Protein AF-A0A1D6IXJ4-F1 (afdb_monomer_lite)

Radius of gyration: 21.97 Å; chains: 1; bounding box: 50×62×59 Å

Foldseek 3Di:
DDDDDDDDDDDDPVVVVVVVVCLCVWDLLDWDWDADPVVQEIEIAHSPLVVLVVPQDPVDPVSVVVNVVVCVVSCVVVVCVVVPDDDPGHYHYHDPQQQQLPPDDLLQADPCSVQSHRDDPCSVVSSVVQVVVCVVPVDRQQPPDPPLVSNVSVCVVPPDDDVVRLVRGPRSVVAADPVRDGPPPDDDPPPPPPPPPDD

Structure (mmCIF, N/CA/C/O backbone):
data_AF-A0A1D6IXJ4-F1
#
_entry.id   AF-A0A1D6IXJ4-F1
#
loop_
_atom_site.group_PDB
_atom_site.id
_atom_site.type_symbol
_atom_site.label_atom_id
_atom_site.label_alt_id
_atom_site.label_comp_id
_atom_site.label_asym_id
_atom_site.label_entity_id
_atom_site.label_seq_id
_atom_site.pdbx_PDB_ins_code
_atom_site.Cartn_x
_atom_site.Cartn_y
_atom_site.Cartn_z
_atom_site.occupancy
_atom_site.B_iso_or_equiv
_atom_site.auth_seq_id
_atom_site.auth_comp_id
_atom_site.auth_asym_id
_atom_site.auth_atom_id
_atom_site.pdbx_PDB_model_num
ATOM 1 N N . MET A 1 1 ? 8.351 46.038 -27.668 1.00 32.16 1 MET A N 1
ATOM 2 C CA . MET A 1 1 ? 8.812 45.850 -26.279 1.00 32.16 1 MET A CA 1
ATOM 3 C C . MET A 1 1 ? 7.718 45.061 -25.585 1.00 32.16 1 MET A C 1
ATOM 5 O O . MET A 1 1 ? 6.641 45.609 -25.414 1.00 32.16 1 MET A O 1
ATOM 9 N N . LYS A 1 2 ? 7.917 43.754 -25.374 1.00 33.94 2 LYS A N 1
ATOM 10 C CA . LYS A 1 2 ? 7.000 42.906 -24.601 1.00 33.94 2 LYS A CA 1
ATOM 11 C C . LYS A 1 2 ? 7.672 42.645 -23.260 1.00 33.94 2 LYS A C 1
ATOM 13 O O . LYS A 1 2 ? 8.841 42.266 -23.238 1.00 33.94 2 LYS A O 1
ATOM 18 N N . GLU A 1 3 ? 6.945 42.977 -22.206 1.00 29.64 3 GLU A N 1
ATOM 19 C CA . GLU A 1 3 ? 7.349 42.870 -20.812 1.00 29.64 3 GLU A CA 1
ATOM 20 C C . GLU A 1 3 ? 7.518 41.406 -20.401 1.00 29.64 3 GLU A C 1
ATOM 22 O O . GLU A 1 3 ? 6.872 40.500 -20.923 1.00 29.64 3 GLU A O 1
ATOM 27 N N . THR A 1 4 ? 8.469 41.209 -19.499 1.00 37.53 4 THR A N 1
ATOM 28 C CA . THR A 1 4 ? 8.909 39.954 -18.902 1.00 37.53 4 THR A CA 1
ATOM 29 C C . THR A 1 4 ? 7.873 39.450 -17.898 1.00 37.53 4 THR A C 1
ATOM 31 O O . THR A 1 4 ? 7.698 40.079 -16.853 1.00 37.53 4 THR A O 1
ATOM 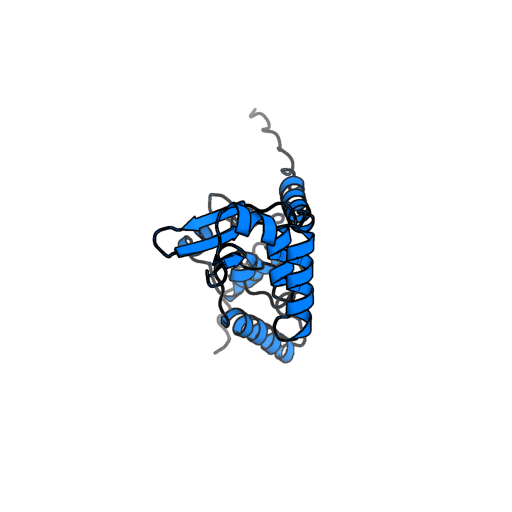34 N N . GLU A 1 5 ? 7.217 38.323 -18.177 1.00 33.06 5 GLU A N 1
ATOM 35 C CA . GLU A 1 5 ? 6.421 37.613 -17.171 1.00 33.06 5 GLU A CA 1
ATOM 36 C C . GLU A 1 5 ? 7.336 36.768 -16.283 1.00 33.06 5 GLU A C 1
ATOM 38 O O . GLU A 1 5 ? 8.223 36.048 -16.746 1.00 33.06 5 GLU A O 1
ATOM 43 N N . GLY A 1 6 ? 7.167 36.986 -14.981 1.00 28.44 6 GLY A N 1
ATOM 44 C CA . GLY A 1 6 ? 8.022 36.497 -13.917 1.00 28.44 6 GLY A CA 1
ATOM 45 C C . GLY A 1 6 ? 7.923 34.993 -13.717 1.00 28.44 6 GLY A C 1
ATOM 46 O O . GLY A 1 6 ? 6.846 34.411 -13.666 1.00 28.44 6 GLY A O 1
ATOM 47 N N . TRP A 1 7 ? 9.090 34.395 -13.527 1.00 27.67 7 TRP A N 1
ATOM 48 C CA . TRP A 1 7 ? 9.279 33.053 -13.005 1.00 27.67 7 TRP A CA 1
ATOM 49 C C . TRP A 1 7 ? 8.713 32.974 -11.576 1.00 27.67 7 TRP A C 1
ATOM 51 O O . TRP A 1 7 ? 9.317 33.496 -10.636 1.00 27.67 7 TRP A O 1
ATOM 61 N N . SER A 1 8 ? 7.563 32.326 -11.385 1.00 34.53 8 SER A N 1
ATOM 62 C CA . SER A 1 8 ? 7.113 31.866 -10.066 1.00 34.53 8 SER A CA 1
ATOM 63 C C . SER A 1 8 ? 7.912 30.614 -9.698 1.00 34.53 8 SER A C 1
ATOM 65 O O . SER A 1 8 ? 7.846 29.607 -10.396 1.00 34.53 8 SER A O 1
ATOM 67 N N . GLY A 1 9 ? 8.761 30.728 -8.670 1.00 38.53 9 GLY A N 1
ATOM 68 C CA . GLY A 1 9 ? 9.650 29.660 -8.196 1.00 38.53 9 GLY A CA 1
ATOM 69 C C . GLY A 1 9 ? 8.915 28.389 -7.737 1.00 38.53 9 GLY A C 1
ATOM 70 O O . GLY A 1 9 ? 7.688 28.389 -7.663 1.00 38.53 9 GLY A O 1
ATOM 71 N N . PRO A 1 10 ? 9.658 27.312 -7.418 1.00 40.88 10 PRO A N 1
ATOM 72 C CA . PRO A 1 10 ? 9.098 25.979 -7.215 1.00 40.88 10 PRO A CA 1
ATOM 73 C C . PRO A 1 10 ? 8.102 25.979 -6.053 1.00 40.88 10 PRO A C 1
ATOM 75 O O . PRO A 1 10 ? 8.423 26.407 -4.937 1.00 40.88 10 PRO A O 1
ATOM 78 N N . GLU A 1 11 ? 6.883 25.514 -6.323 1.00 50.81 11 GLU A N 1
ATOM 79 C CA . GLU A 1 11 ? 5.848 25.364 -5.309 1.00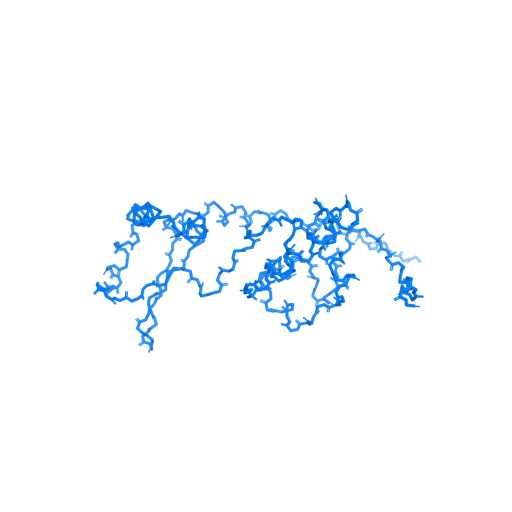 50.81 11 GLU A CA 1
ATOM 80 C C . GLU A 1 11 ? 6.323 24.415 -4.202 1.00 50.81 11 GLU A C 1
ATOM 82 O O . GLU A 1 11 ? 6.936 23.369 -4.417 1.00 50.81 11 GLU A O 1
ATOM 87 N N . ASN A 1 12 ? 6.102 24.838 -2.963 1.00 44.34 12 ASN A N 1
ATOM 88 C CA . ASN A 1 12 ? 6.706 24.248 -1.782 1.00 44.34 12 ASN A CA 1
ATOM 89 C C . ASN A 1 12 ? 6.059 22.886 -1.438 1.00 44.34 12 ASN A C 1
ATOM 91 O O . ASN A 1 12 ? 5.033 22.810 -0.759 1.00 44.34 12 ASN A O 1
ATOM 95 N N . LEU A 1 13 ? 6.698 21.788 -1.856 1.00 50.53 13 LEU A N 1
ATOM 96 C CA . LEU A 1 13 ? 6.279 20.400 -1.590 1.00 50.53 13 LEU A CA 1
ATOM 97 C C . LEU A 1 13 ? 6.429 19.952 -0.119 1.00 50.53 13 LEU A C 1
ATOM 99 O O . LEU A 1 13 ? 6.142 18.793 0.205 1.00 50.53 13 LEU A O 1
ATOM 103 N N . ASN A 1 14 ? 6.835 20.834 0.811 1.00 53.25 14 ASN A N 1
ATOM 104 C CA . ASN A 1 14 ? 6.940 20.446 2.221 1.00 53.25 14 ASN A CA 1
ATOM 105 C C . ASN A 1 14 ? 5.592 19.985 2.771 1.00 53.25 14 ASN A C 1
ATOM 107 O O . ASN A 1 14 ? 5.580 19.067 3.585 1.00 53.25 14 ASN A O 1
ATOM 111 N N . HIS A 1 15 ? 4.472 20.553 2.320 1.00 49.22 15 HIS A N 1
ATOM 112 C CA . HIS A 1 15 ? 3.160 20.242 2.888 1.00 49.22 15 HIS A CA 1
ATOM 113 C C . HIS A 1 15 ? 2.769 18.757 2.730 1.00 49.22 15 HIS A C 1
ATOM 115 O O . HIS A 1 15 ? 2.231 18.177 3.671 1.00 49.22 15 HIS A O 1
ATOM 121 N N . VAL A 1 16 ? 3.116 18.113 1.604 1.00 45.91 16 VAL A N 1
ATOM 122 C CA . VAL A 1 16 ? 2.862 16.677 1.365 1.00 45.91 16 VAL A CA 1
ATOM 123 C C . VAL A 1 16 ? 3.756 15.818 2.253 1.00 45.91 16 VAL A C 1
ATOM 125 O O . VAL A 1 16 ? 3.299 14.865 2.884 1.00 45.91 16 VAL A O 1
ATOM 128 N N . SER A 1 17 ? 5.039 16.178 2.354 1.00 40.06 17 SER A N 1
ATOM 129 C CA . SER A 1 17 ? 5.976 15.477 3.236 1.00 40.06 17 SER A CA 1
ATOM 130 C C . SER A 1 17 ? 5.578 15.612 4.711 1.00 40.06 17 SER A C 1
ATOM 132 O O . SER A 1 17 ? 5.741 14.670 5.487 1.00 40.06 17 SER A O 1
ATOM 134 N N . GLU A 1 18 ? 5.008 16.756 5.094 1.00 47.59 18 GLU A N 1
ATOM 135 C CA . GLU A 1 18 ? 4.476 17.004 6.428 1.00 47.59 18 GLU A CA 1
ATOM 136 C C . GLU A 1 18 ? 3.172 16.236 6.661 1.00 47.59 18 GLU A C 1
ATOM 138 O O . GLU A 1 18 ? 3.011 15.681 7.743 1.00 47.59 18 GLU A O 1
ATOM 143 N N . ALA A 1 19 ? 2.299 16.095 5.659 1.00 51.94 19 ALA A N 1
ATOM 144 C CA . ALA A 1 19 ? 1.107 15.248 5.744 1.00 51.94 19 ALA A CA 1
ATOM 145 C C . ALA A 1 19 ? 1.475 13.769 5.961 1.00 51.94 19 ALA A C 1
ATOM 147 O O . ALA A 1 19 ? 0.985 13.154 6.904 1.00 51.94 19 ALA A O 1
ATOM 148 N N . ILE A 1 20 ? 2.438 13.234 5.201 1.00 49.91 20 ILE A N 1
ATOM 149 C CA . ILE A 1 20 ? 2.929 11.851 5.358 1.00 49.91 20 ILE A CA 1
ATOM 150 C C . ILE A 1 20 ? 3.621 11.658 6.719 1.00 49.91 20 ILE A C 1
ATOM 152 O O . ILE A 1 20 ? 3.446 10.640 7.393 1.00 49.91 20 ILE A O 1
ATOM 156 N N . LYS A 1 21 ? 4.421 12.635 7.171 1.00 54.00 21 LYS A N 1
ATOM 157 C CA . LYS A 1 21 ? 5.036 12.593 8.512 1.00 54.00 21 LYS A CA 1
ATOM 158 C C . LYS A 1 21 ? 4.001 12.702 9.628 1.00 54.00 21 LYS A C 1
ATOM 160 O O . LYS A 1 21 ? 4.240 12.139 10.697 1.00 54.00 21 LYS A O 1
ATOM 165 N N . LYS A 1 22 ? 2.921 13.458 9.417 1.00 57.59 22 LYS A N 1
ATOM 166 C CA . LYS A 1 22 ? 1.810 13.620 10.358 1.00 57.59 22 LYS A CA 1
ATOM 167 C C . LYS A 1 22 ? 1.019 12.324 10.461 1.00 57.59 22 LYS A C 1
ATOM 169 O O . LYS A 1 22 ? 0.753 11.889 11.571 1.00 57.59 22 LYS A O 1
ATOM 174 N N . GLU A 1 23 ? 0.755 11.668 9.339 1.00 53.44 23 GLU A N 1
ATOM 175 C CA . GLU A 1 23 ? 0.082 10.371 9.281 1.00 53.44 23 GLU A CA 1
ATOM 176 C C . GLU A 1 23 ? 0.899 9.271 9.980 1.00 53.44 23 GLU A C 1
ATOM 178 O O . GLU A 1 23 ? 0.383 8.562 10.839 1.00 53.44 23 GLU A O 1
ATOM 183 N N . ARG A 1 24 ? 2.221 9.217 9.748 1.00 52.50 24 ARG A N 1
ATOM 184 C CA . ARG A 1 24 ? 3.138 8.284 10.443 1.00 52.50 24 ARG A CA 1
ATOM 185 C C . ARG A 1 24 ? 3.310 8.557 11.940 1.00 52.50 24 ARG A C 1
ATOM 187 O O . ARG A 1 24 ? 3.744 7.672 12.672 1.00 52.50 24 ARG A O 1
ATOM 194 N N . ARG A 1 25 ? 3.047 9.787 12.388 1.00 62.47 25 ARG A N 1
ATOM 195 C CA . ARG A 1 25 ? 3.089 10.195 13.804 1.00 62.47 25 ARG A CA 1
ATOM 196 C C . ARG A 1 25 ? 1.697 10.325 14.414 1.00 62.47 25 ARG A C 1
ATOM 198 O O . ARG A 1 25 ? 1.589 10.817 15.537 1.00 62.47 25 ARG A O 1
ATOM 205 N N . ALA A 1 26 ? 0.658 9.902 13.695 1.00 67.75 26 ALA A N 1
ATOM 206 C CA . ALA A 1 26 ? -0.698 9.975 14.190 1.00 67.75 26 ALA A CA 1
ATOM 207 C C . ALA A 1 26 ? -0.803 9.134 15.471 1.00 67.75 26 ALA A C 1
ATOM 209 O O . ALA A 1 26 ? -0.368 7.975 15.495 1.00 67.75 26 ALA A O 1
ATOM 210 N N . PRO A 1 27 ? -1.326 9.708 16.562 1.00 77.31 27 PRO A N 1
ATOM 211 C CA . PRO A 1 27 ? -1.461 8.983 17.807 1.00 77.31 27 PRO A CA 1
ATOM 212 C C . PRO A 1 27 ? -2.479 7.857 17.631 1.00 77.31 27 PRO A C 1
ATOM 214 O O . PRO A 1 27 ? -3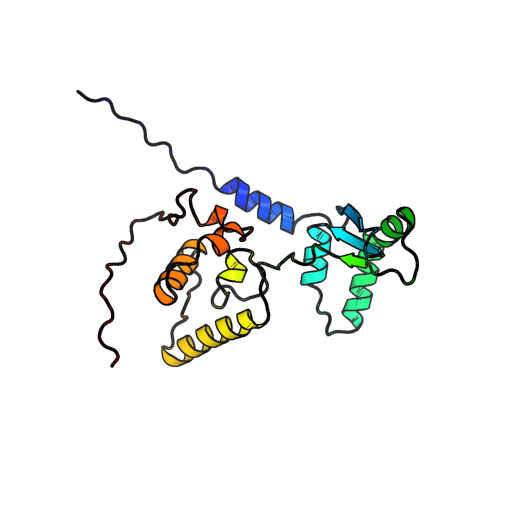.535 8.020 17.030 1.00 77.31 27 PRO A O 1
ATOM 217 N N . MET A 1 28 ? -2.193 6.705 18.228 1.00 75.81 28 MET A N 1
ATOM 218 C CA . MET A 1 28 ? -3.058 5.523 18.139 1.00 75.81 28 MET A CA 1
ATOM 219 C C . MET A 1 28 ? -4.415 5.700 18.858 1.00 75.81 28 MET A C 1
ATOM 221 O O . MET A 1 28 ? -5.304 4.866 18.723 1.00 75.81 28 MET A O 1
ATOM 225 N N . ASN A 1 29 ? -4.583 6.807 19.589 1.00 80.19 29 ASN A N 1
ATOM 226 C CA . ASN A 1 29 ? -5.812 7.187 20.288 1.00 80.19 29 ASN A CA 1
ATOM 227 C C . ASN A 1 29 ? -6.734 8.090 19.448 1.00 80.19 29 ASN A C 1
ATOM 229 O O . ASN A 1 29 ? -7.819 8.431 19.911 1.00 80.19 29 ASN A O 1
ATOM 233 N N . GLU A 1 30 ? -6.306 8.512 18.257 1.00 83.56 30 GLU A N 1
ATOM 234 C CA . GLU A 1 30 ? -7.104 9.322 17.335 1.00 83.56 30 GLU A CA 1
ATOM 235 C C . GLU A 1 30 ? -7.733 8.399 16.286 1.00 83.56 30 GLU A C 1
ATOM 237 O O . GLU A 1 30 ? -7.081 7.963 15.335 1.00 83.56 30 GLU A O 1
ATOM 242 N N . PHE A 1 31 ? -8.992 8.031 16.527 1.00 85.00 31 PHE A N 1
ATOM 243 C CA . PHE A 1 31 ? -9.772 7.153 15.662 1.00 85.00 31 PHE A CA 1
ATOM 244 C C . PHE A 1 31 ? -11.266 7.488 15.743 1.00 85.00 31 PHE A C 1
ATOM 246 O O . PHE A 1 31 ? -11.754 7.997 16.755 1.00 85.00 31 PHE A O 1
ATOM 253 N N . GLU A 1 32 ? -11.996 7.145 14.688 1.00 84.69 32 GLU A N 1
ATOM 254 C CA . GLU A 1 32 ? -13.442 7.305 14.563 1.00 84.69 32 GLU A CA 1
ATOM 255 C C . GLU A 1 32 ? -14.102 5.942 14.357 1.00 84.69 32 GLU A C 1
ATOM 257 O O . GLU A 1 32 ? -13.558 5.072 13.675 1.00 84.69 32 GLU A O 1
ATOM 262 N N . VAL A 1 33 ? -15.270 5.740 14.969 1.00 86.81 33 VAL A N 1
ATOM 263 C CA . VAL A 1 33 ? -16.030 4.488 14.880 1.00 86.81 33 VAL A CA 1
ATOM 264 C C . VAL A 1 33 ? -17.293 4.737 14.067 1.00 86.81 33 VAL A C 1
ATOM 266 O O . VAL A 1 33 ? -18.113 5.583 14.413 1.00 86.81 33 VAL A O 1
ATOM 269 N N . PHE A 1 34 ? -17.463 3.963 13.005 1.00 85.19 34 PHE A N 1
ATOM 270 C CA . PHE A 1 34 ? -18.622 3.972 12.129 1.00 85.19 34 PHE A CA 1
ATOM 271 C C . PHE A 1 34 ? -19.415 2.683 12.309 1.00 85.19 34 PHE A C 1
ATOM 273 O O . PHE A 1 34 ? -18.847 1.602 12.467 1.00 85.19 34 PHE A O 1
ATOM 280 N N . HIS A 1 35 ? -20.738 2.793 12.249 1.00 86.50 35 HIS A N 1
ATOM 281 C CA . HIS A 1 35 ? -21.635 1.648 12.313 1.00 86.50 35 HIS A CA 1
ATOM 282 C C . HIS A 1 35 ? -22.522 1.607 11.077 1.00 86.50 35 HIS A C 1
ATOM 284 O O . HIS A 1 35 ? -23.377 2.478 10.886 1.00 86.50 35 HIS A O 1
ATOM 290 N N . ASP A 1 36 ? -22.344 0.573 10.262 1.00 82.38 36 ASP A N 1
ATOM 291 C CA . ASP A 1 36 ? -23.232 0.303 9.144 1.00 82.38 36 ASP A CA 1
ATOM 292 C C . ASP A 1 36 ? -24.381 -0.607 9.600 1.00 82.38 36 ASP A C 1
ATOM 294 O O . ASP A 1 36 ? -24.239 -1.824 9.755 1.00 82.38 36 ASP A O 1
ATOM 298 N N . LYS A 1 37 ? -25.555 0.005 9.787 1.00 77.25 37 LYS A N 1
ATOM 299 C CA . LYS A 1 37 ? -26.789 -0.685 10.191 1.00 77.25 37 LYS A CA 1
ATOM 300 C C . LYS A 1 37 ? -27.300 -1.670 9.134 1.00 77.25 37 LYS A C 1
ATOM 302 O O . LYS A 1 37 ? -28.098 -2.537 9.479 1.00 77.25 37 LYS A O 1
ATOM 307 N N . GLY A 1 38 ? -26.888 -1.533 7.871 1.00 76.25 38 GLY A N 1
ATOM 308 C CA . GLY A 1 38 ? -27.297 -2.430 6.790 1.00 76.25 38 GLY A CA 1
ATOM 309 C C . GLY A 1 38 ? -26.590 -3.784 6.847 1.00 76.25 38 GLY A C 1
ATOM 310 O O . GLY A 1 38 ? -27.210 -4.813 6.590 1.00 76.25 38 GLY A O 1
ATOM 311 N N . THR A 1 39 ? -25.308 -3.790 7.220 1.00 74.69 39 THR A N 1
ATOM 312 C CA . THR A 1 39 ? -24.468 -5.001 7.268 1.00 74.69 39 THR A CA 1
ATOM 313 C C . THR A 1 39 ? -24.162 -5.491 8.687 1.00 74.69 39 THR A C 1
ATOM 315 O O . THR A 1 39 ? -23.579 -6.566 8.837 1.00 74.69 39 THR A O 1
ATOM 318 N N . ASN A 1 40 ? -24.579 -4.742 9.717 1.00 79.12 40 ASN A N 1
ATOM 319 C CA . ASN A 1 40 ? -24.262 -4.977 11.133 1.00 79.12 40 ASN A CA 1
ATOM 320 C C . ASN A 1 40 ? -22.746 -5.085 11.374 1.00 79.12 40 ASN A C 1
ATOM 322 O O . ASN A 1 40 ? -22.265 -5.965 12.092 1.00 79.12 40 ASN A O 1
ATOM 326 N N . ARG A 1 41 ? -21.984 -4.214 10.704 1.00 82.25 41 ARG A N 1
ATOM 327 C CA . ARG A 1 41 ? -20.526 -4.146 10.804 1.00 82.25 41 ARG A CA 1
ATOM 328 C C . ARG A 1 41 ? -20.107 -2.822 11.411 1.00 82.25 41 ARG A C 1
ATOM 330 O O . ARG A 1 41 ? -20.674 -1.769 11.112 1.00 82.25 41 ARG A O 1
ATOM 337 N N . TRP A 1 42 ? -19.080 -2.904 12.238 1.00 83.62 42 TRP A N 1
ATOM 338 C CA . TRP A 1 42 ? -18.445 -1.753 12.854 1.00 83.62 42 TRP A CA 1
ATOM 339 C C . TRP A 1 42 ? -17.111 -1.514 12.171 1.00 83.62 42 TRP A C 1
ATOM 341 O O . TRP A 1 42 ? -16.334 -2.451 12.012 1.00 83.62 42 TRP A O 1
ATOM 351 N N . THR A 1 43 ? -16.834 -0.278 11.787 1.00 83.12 43 THR A N 1
ATOM 352 C CA . THR A 1 43 ? -15.580 0.099 11.137 1.00 83.12 43 THR A CA 1
ATOM 353 C C . THR A 1 43 ? -14.883 1.135 11.994 1.00 83.12 43 THR A C 1
ATOM 355 O O . THR A 1 43 ? -15.501 2.119 12.385 1.00 83.12 43 THR A O 1
ATOM 358 N N . VAL A 1 44 ? -13.603 0.937 12.292 1.00 84.94 44 VAL A N 1
ATOM 359 C CA . VAL A 1 44 ? -12.804 1.905 13.046 1.00 84.94 44 VAL A CA 1
ATOM 360 C C . VAL A 1 44 ? -11.709 2.462 12.165 1.00 84.94 44 VAL A C 1
ATOM 362 O O . VAL A 1 44 ? -10.832 1.718 11.741 1.00 84.94 44 VAL A O 1
ATOM 365 N N . VAL A 1 45 ? -11.737 3.763 11.908 1.00 81.62 45 VAL A N 1
ATOM 366 C CA . VAL A 1 45 ? -10.789 4.438 11.019 1.00 81.62 45 VAL A CA 1
ATOM 367 C C . VAL A 1 45 ? -9.864 5.317 11.849 1.00 81.62 45 VAL A C 1
ATOM 369 O O . VAL A 1 45 ? -10.316 6.106 12.671 1.00 81.62 45 VAL A O 1
ATOM 372 N N . GLY A 1 46 ? -8.556 5.178 11.647 1.00 80.38 46 GLY A N 1
ATOM 373 C CA . GLY A 1 46 ? -7.557 6.029 12.285 1.00 80.38 46 GLY A CA 1
ATOM 374 C C . GLY A 1 46 ? -6.161 5.703 11.771 1.00 80.38 46 GLY A C 1
ATOM 375 O O . GLY A 1 46 ? -5.761 4.540 11.759 1.00 80.38 46 GLY A O 1
ATOM 376 N N . ALA A 1 47 ? -5.407 6.722 11.360 1.00 73.50 47 ALA A N 1
ATOM 377 C CA . ALA A 1 47 ? -4.098 6.535 10.731 1.00 73.50 47 ALA A CA 1
ATOM 378 C C . ALA A 1 47 ? -3.110 5.774 11.635 1.00 73.50 47 ALA A C 1
ATOM 380 O O . ALA A 1 47 ? -2.450 4.832 11.192 1.00 73.50 47 ALA A O 1
ATOM 381 N N . GLY A 1 48 ? -3.054 6.119 12.928 1.00 76.12 48 GLY A N 1
ATOM 382 C CA . GLY A 1 48 ? -2.136 5.485 13.879 1.00 76.12 48 GLY A CA 1
ATOM 383 C C . GLY A 1 48 ? -2.457 4.009 14.127 1.00 76.12 48 GLY A C 1
ATOM 384 O O . GLY A 1 48 ? -1.572 3.154 14.077 1.00 76.12 48 GLY A O 1
ATOM 385 N N . ILE A 1 49 ? -3.735 3.691 14.350 1.00 80.19 49 ILE A N 1
ATOM 386 C CA . ILE A 1 49 ? -4.170 2.314 14.609 1.00 80.19 49 ILE A CA 1
ATOM 387 C C . ILE A 1 49 ? -4.060 1.433 13.365 1.00 80.19 49 ILE A C 1
ATOM 389 O O . ILE A 1 49 ? -3.679 0.269 13.451 1.00 80.19 49 ILE A O 1
ATOM 393 N N . GLN A 1 50 ? -4.312 2.006 12.195 1.00 77.62 50 GLN A N 1
ATOM 394 C CA . GLN A 1 50 ? -4.184 1.334 10.915 1.00 77.62 50 GLN A CA 1
ATOM 395 C C . GLN A 1 50 ? -2.736 0.990 10.579 1.00 77.62 50 GLN A C 1
ATOM 397 O O . GLN A 1 50 ? -2.449 -0.152 10.221 1.00 77.62 50 GLN A O 1
ATOM 402 N N . CYS A 1 51 ? -1.812 1.933 10.779 1.00 73.75 51 CYS A N 1
ATOM 403 C CA . CYS A 1 51 ? -0.381 1.656 10.666 1.00 73.75 51 CYS A CA 1
ATOM 404 C C . CYS A 1 51 ? 0.025 0.510 11.602 1.00 73.75 51 CYS A C 1
ATOM 406 O O . CYS A 1 51 ? 0.780 -0.380 11.216 1.00 73.75 51 CYS A O 1
ATOM 408 N N . PHE A 1 52 ? -0.509 0.490 12.825 1.00 79.06 52 PHE A N 1
ATOM 409 C CA . PHE A 1 52 ? -0.214 -0.562 13.790 1.00 79.06 52 PHE A CA 1
ATOM 410 C C . PHE A 1 52 ? -0.749 -1.940 13.361 1.00 79.06 52 PHE A C 1
ATOM 412 O O . PHE A 1 52 ? -0.012 -2.924 13.451 1.00 79.06 52 PHE A O 1
ATOM 419 N N . VAL A 1 53 ? -1.974 -2.025 12.823 1.00 79.56 53 VAL A N 1
ATOM 420 C CA . VAL A 1 53 ? -2.512 -3.258 12.209 1.00 79.56 53 VAL A CA 1
ATOM 421 C C . VAL A 1 53 ? -1.597 -3.742 11.082 1.00 79.56 53 VAL A C 1
ATOM 423 O O . VAL A 1 53 ? -1.255 -4.922 11.034 1.00 79.56 53 VAL A O 1
ATOM 426 N N . GLN A 1 54 ? -1.177 -2.839 10.195 1.00 71.12 54 GLN A N 1
ATOM 427 C CA . GLN A 1 54 ? -0.339 -3.164 9.036 1.00 71.12 54 GLN A CA 1
ATOM 428 C C . GLN A 1 54 ? 1.064 -3.641 9.435 1.00 71.12 54 GLN A C 1
ATOM 430 O O . GLN A 1 54 ? 1.611 -4.552 8.819 1.00 71.12 54 GLN A O 1
ATOM 435 N N . MET A 1 55 ? 1.647 -3.059 10.484 1.00 72.12 55 MET A N 1
ATOM 436 C CA . MET A 1 55 ? 2.964 -3.451 10.998 1.00 72.12 55 MET A CA 1
ATOM 437 C C . MET A 1 55 ? 2.919 -4.702 11.889 1.00 72.12 55 MET A C 1
ATOM 439 O O . MET A 1 55 ? 3.965 -5.201 12.312 1.00 72.12 55 MET A O 1
ATOM 443 N N . THR A 1 56 ? 1.727 -5.219 12.193 1.00 79.31 56 THR A N 1
ATOM 444 C CA . THR A 1 56 ? 1.563 -6.409 13.025 1.00 79.31 56 THR A CA 1
ATOM 445 C C . THR A 1 56 ? 1.748 -7.667 12.183 1.00 79.31 56 THR A C 1
ATOM 447 O O . THR A 1 56 ? 1.020 -7.923 11.229 1.00 79.31 56 THR A O 1
ATOM 450 N N . ASN A 1 57 ? 2.710 -8.510 12.562 1.00 76.44 57 ASN A N 1
ATOM 451 C CA . ASN A 1 57 ? 2.869 -9.823 11.945 1.00 76.44 57 ASN A CA 1
ATOM 452 C C . ASN A 1 57 ? 1.816 -10.805 12.488 1.00 76.44 57 ASN A C 1
ATOM 454 O O . ASN A 1 57 ? 2.005 -11.401 13.552 1.00 76.44 57 ASN A O 1
ATOM 458 N N . TRP A 1 58 ? 0.734 -10.995 11.734 1.00 78.31 58 TRP A N 1
ATOM 459 C CA . TRP A 1 58 ? -0.412 -11.836 12.102 1.00 78.31 58 TRP A CA 1
ATOM 460 C C . TRP A 1 58 ? -0.140 -13.343 12.111 1.00 78.31 58 TRP A C 1
ATOM 462 O O . TRP A 1 58 ? -0.892 -14.089 12.733 1.00 78.31 58 TRP A O 1
ATOM 472 N N . GLN A 1 59 ? 0.938 -13.806 11.473 1.00 72.81 59 GLN A N 1
ATOM 473 C CA . GLN A 1 59 ? 1.306 -15.228 11.485 1.00 72.81 59 GLN A CA 1
ATOM 474 C C . GLN A 1 59 ? 1.880 -15.672 12.837 1.00 72.81 59 GLN A C 1
ATOM 476 O O . GLN A 1 59 ? 1.993 -16.866 13.109 1.00 72.81 59 GLN A O 1
ATOM 481 N N . TYR A 1 60 ? 2.247 -14.717 13.693 1.00 78.12 60 TYR A N 1
ATOM 482 C CA . TYR A 1 60 ? 2.841 -14.989 14.990 1.00 78.12 60 TYR A CA 1
ATOM 483 C C . TYR A 1 60 ? 1.799 -14.823 16.101 1.00 78.12 60 TYR A C 1
ATOM 485 O O . TYR A 1 60 ? 1.286 -13.731 16.336 1.00 78.12 60 TYR A O 1
ATOM 493 N N . SER A 1 61 ? 1.486 -15.905 16.816 1.00 75.50 61 SER A N 1
ATOM 494 C CA . SER A 1 61 ? 0.371 -15.950 17.777 1.00 75.50 61 SER A CA 1
ATOM 495 C C . SER A 1 61 ? 0.477 -14.933 18.919 1.00 75.50 61 SER A C 1
ATOM 497 O O . SER A 1 61 ? -0.542 -14.448 19.409 1.00 75.50 61 SER A O 1
ATOM 499 N N . ASP A 1 62 ? 1.690 -14.572 19.351 1.00 83.12 62 ASP A N 1
ATOM 500 C CA . ASP A 1 62 ? 1.857 -13.547 20.390 1.00 83.12 62 ASP A CA 1
ATOM 501 C C . ASP A 1 62 ? 1.592 -12.131 19.869 1.00 83.12 62 ASP A C 1
ATOM 503 O O . ASP A 1 62 ? 1.294 -11.238 20.665 1.00 83.12 62 ASP A O 1
ATOM 507 N N . SER A 1 63 ? 1.663 -11.908 18.553 1.00 82.06 63 SER A N 1
ATOM 508 C CA . SER A 1 63 ? 1.327 -10.616 17.950 1.00 82.06 63 SER A CA 1
ATOM 509 C C . SER A 1 63 ? -0.131 -10.259 18.194 1.00 82.06 63 SER A C 1
ATOM 511 O O . SER A 1 63 ? -0.408 -9.106 18.497 1.00 82.06 63 SER A O 1
ATOM 513 N N . LEU A 1 64 ? -1.044 -11.237 18.176 1.00 78.94 64 LEU A N 1
ATOM 514 C CA . LEU A 1 64 ? -2.455 -11.003 18.490 1.00 78.94 64 LEU A CA 1
ATOM 515 C C . LEU A 1 64 ? -2.640 -10.495 19.928 1.00 78.94 64 LEU A C 1
ATOM 517 O O . LEU A 1 64 ? -3.402 -9.563 20.165 1.00 78.94 64 LEU A O 1
ATOM 521 N N . LYS A 1 65 ? -1.897 -11.056 20.891 1.00 84.69 65 LYS A N 1
ATOM 522 C CA . LYS A 1 65 ? -1.937 -10.598 22.292 1.00 84.69 65 LYS A CA 1
ATOM 523 C C . LYS A 1 65 ? -1.375 -9.188 22.439 1.00 84.69 65 LYS A C 1
ATOM 525 O O . LYS A 1 65 ? -1.956 -8.363 23.137 1.00 84.69 65 LYS A O 1
ATOM 530 N N . ARG A 1 66 ? -0.247 -8.905 21.776 1.00 85.81 66 ARG A N 1
ATOM 531 C CA . ARG A 1 66 ? 0.365 -7.563 21.754 1.00 85.81 66 ARG A CA 1
ATOM 532 C C . ARG A 1 66 ? -0.577 -6.545 21.127 1.00 85.81 66 ARG A C 1
ATOM 534 O O . ARG A 1 66 ? -0.699 -5.439 21.641 1.00 85.81 66 ARG A O 1
ATOM 541 N N . PHE A 1 67 ? -1.247 -6.950 20.056 1.00 85.06 67 PHE A N 1
ATOM 542 C CA . PHE A 1 67 ? -2.222 -6.142 19.358 1.00 85.06 67 PHE A CA 1
ATOM 543 C C . PHE A 1 67 ? -3.413 -5.814 20.261 1.00 85.06 67 PHE A C 1
ATOM 545 O O . PHE A 1 67 ? -3.701 -4.643 20.481 1.00 85.06 67 PHE A O 1
ATOM 552 N N . GLN A 1 68 ? -4.023 -6.824 20.885 1.00 84.56 68 GLN A N 1
ATOM 553 C CA . GLN A 1 68 ? -5.129 -6.635 21.824 1.00 84.56 68 GLN A CA 1
ATOM 554 C C . GLN A 1 68 ? -4.753 -5.704 22.986 1.00 84.56 68 GLN A C 1
ATOM 556 O O . GLN A 1 68 ? -5.492 -4.777 23.310 1.00 84.56 68 GLN A O 1
ATOM 561 N N . HIS A 1 69 ? -3.573 -5.900 23.576 1.00 87.56 69 HIS A N 1
ATOM 562 C CA . HIS A 1 69 ? -3.089 -5.057 24.668 1.00 87.56 69 HIS A CA 1
ATOM 563 C C . HIS A 1 69 ? -2.861 -3.600 24.226 1.00 87.56 69 HIS A C 1
ATOM 565 O O . HIS A 1 69 ? -3.124 -2.663 24.979 1.00 87.56 69 HIS A O 1
ATOM 571 N N . ALA A 1 70 ? -2.406 -3.391 22.990 1.00 85.69 70 ALA A N 1
ATOM 572 C CA . ALA A 1 70 ? -2.277 -2.060 22.412 1.00 85.69 70 ALA A CA 1
ATOM 573 C C . ALA A 1 70 ? -3.649 -1.398 22.189 1.00 85.69 70 ALA A C 1
ATOM 575 O O . ALA A 1 70 ? -3.816 -0.231 22.537 1.00 85.69 70 ALA A O 1
ATOM 576 N N . LEU A 1 71 ? -4.652 -2.141 21.705 1.00 84.62 71 LEU A N 1
ATOM 577 C CA . LEU A 1 71 ? -6.025 -1.637 21.569 1.00 84.62 71 LEU A CA 1
ATOM 578 C C . LEU A 1 71 ? -6.639 -1.233 22.916 1.00 84.62 71 LEU A C 1
ATOM 580 O O . LEU A 1 71 ? -7.315 -0.204 23.022 1.00 84.62 71 LEU A O 1
ATOM 584 N N . GLU A 1 72 ? -6.382 -2.025 23.957 1.00 86.00 72 GLU A N 1
ATOM 585 C CA . GLU A 1 72 ? -6.787 -1.722 25.331 1.00 86.00 72 GLU A CA 1
ATOM 586 C C . GLU A 1 72 ? -6.131 -0.437 25.841 1.00 86.00 72 GLU A C 1
ATOM 588 O O . GLU A 1 72 ? -6.825 0.444 26.361 1.00 86.00 72 GLU A O 1
ATOM 593 N N . ALA A 1 73 ? -4.817 -0.295 25.640 1.00 85.56 73 ALA A N 1
ATOM 594 C CA . ALA A 1 73 ? -4.059 0.892 26.030 1.00 85.56 73 ALA A CA 1
ATOM 595 C C . ALA A 1 73 ? -4.548 2.161 25.312 1.00 85.56 73 ALA A C 1
ATOM 597 O O . ALA A 1 73 ? -4.596 3.233 25.918 1.00 85.56 73 ALA A O 1
ATOM 598 N N . CYS A 1 74 ? -4.986 2.032 24.058 1.00 83.62 74 CYS A N 1
ATOM 599 C CA . CYS A 1 74 ? -5.552 3.132 23.277 1.00 83.62 74 CYS A CA 1
ATOM 600 C C . CYS A 1 74 ? -6.990 3.495 23.651 1.00 83.62 74 CYS A C 1
ATOM 602 O O . CYS A 1 74 ? -7.529 4.490 23.173 1.00 83.62 74 CYS A O 1
ATOM 604 N N . GLY A 1 75 ? -7.627 2.708 24.522 1.00 85.00 75 GLY A N 1
ATOM 605 C CA . GLY A 1 75 ? -9.017 2.912 24.911 1.00 85.00 75 GLY A CA 1
ATOM 606 C C . GLY A 1 75 ? -10.024 2.522 23.829 1.00 85.00 75 GLY A C 1
ATOM 607 O O . GLY A 1 75 ? -11.204 2.835 23.987 1.00 85.00 75 GLY A O 1
ATOM 608 N N . MET A 1 76 ? -9.596 1.808 22.784 1.00 84.44 76 MET A N 1
ATOM 609 C CA . MET A 1 76 ? -10.453 1.398 21.671 1.00 84.44 76 MET A CA 1
ATOM 610 C C . MET A 1 76 ? -11.596 0.500 22.144 1.00 84.44 76 MET A C 1
ATOM 612 O O . MET A 1 76 ? -12.751 0.764 21.828 1.00 84.44 76 MET A O 1
ATOM 616 N N . ASN A 1 77 ? -11.304 -0.489 22.996 1.00 83.81 77 ASN A N 1
ATOM 617 C CA . ASN A 1 77 ? -12.335 -1.368 23.558 1.00 83.81 77 ASN A CA 1
ATOM 618 C C . ASN A 1 77 ? -13.421 -0.573 24.297 1.00 83.81 77 ASN A C 1
ATOM 620 O O . ASN A 1 77 ? -14.605 -0.845 24.136 1.00 83.81 77 ASN A O 1
ATOM 624 N N . ARG A 1 78 ? -13.036 0.471 25.048 1.00 84.94 78 ARG A N 1
ATOM 625 C CA . ARG A 1 78 ? -13.996 1.341 25.748 1.00 84.94 78 ARG A CA 1
ATOM 626 C C . ARG A 1 78 ? -14.839 2.162 24.776 1.00 84.94 78 ARG A C 1
ATOM 628 O O . ARG A 1 78 ? -16.031 2.325 25.019 1.00 84.94 78 ARG A O 1
ATOM 635 N N . ALA A 1 79 ? -14.237 2.673 23.703 1.00 84.81 79 ALA A N 1
ATOM 636 C CA . ALA A 1 79 ? -14.954 3.409 22.667 1.00 84.81 79 ALA A CA 1
ATOM 637 C C . ALA A 1 79 ? -15.974 2.515 21.945 1.00 84.81 79 ALA A C 1
ATOM 639 O O . ALA A 1 79 ? -17.132 2.895 21.827 1.00 84.81 79 ALA A O 1
ATOM 640 N N . LEU A 1 80 ? -15.587 1.293 21.572 1.00 84.56 80 LEU A N 1
ATOM 641 C CA . LEU A 1 80 ? -16.471 0.314 20.932 1.00 84.56 80 LEU A CA 1
ATOM 642 C C . LEU A 1 80 ? -17.665 -0.046 21.828 1.00 84.56 80 LEU A C 1
ATOM 644 O O . LEU A 1 80 ? -18.812 -0.008 21.388 1.00 84.56 80 LEU A O 1
ATOM 648 N N . THR A 1 81 ? -17.421 -0.329 23.111 1.00 84.31 81 THR A N 1
ATOM 649 C CA . THR A 1 81 ? -18.503 -0.615 24.069 1.00 84.31 81 THR A CA 1
ATOM 650 C C . THR A 1 81 ? -19.425 0.587 24.271 1.00 84.31 81 THR A C 1
ATOM 652 O O . THR A 1 81 ? -20.635 0.406 24.389 1.00 84.31 81 THR A O 1
ATOM 655 N N . LYS A 1 82 ? -18.881 1.813 24.290 1.00 87.25 82 LYS A N 1
ATOM 656 C CA . LYS A 1 82 ? -19.673 3.047 24.410 1.00 87.25 82 LYS A CA 1
ATOM 657 C C . LYS A 1 82 ? -20.614 3.236 23.218 1.00 87.25 82 LYS A C 1
ATOM 659 O O . LYS A 1 82 ? -21.750 3.653 23.419 1.00 87.25 82 LYS A O 1
ATOM 664 N N . GLU A 1 83 ? -20.153 2.905 22.017 1.00 84.12 83 GLU A N 1
ATOM 665 C CA . GLU A 1 83 ? -20.972 2.951 20.805 1.00 84.12 83 GLU A CA 1
ATOM 666 C C . GLU A 1 83 ? -21.988 1.794 20.725 1.00 84.12 83 GLU A C 1
ATOM 668 O O . GLU A 1 83 ? -22.953 1.866 19.968 1.00 84.12 83 GLU A O 1
ATOM 673 N N . GLY A 1 84 ? -21.847 0.765 21.567 1.00 81.75 84 GLY A N 1
ATOM 674 C CA . GLY A 1 84 ? -22.821 -0.319 21.715 1.00 81.75 84 GLY A CA 1
ATOM 675 C C . GLY A 1 84 ? -22.432 -1.635 21.042 1.00 81.75 84 GLY A C 1
ATOM 676 O O . GLY A 1 84 ? -23.291 -2.507 20.905 1.00 81.75 84 GLY A O 1
ATOM 677 N N . VAL A 1 85 ? -21.160 -1.793 20.660 1.00 83.44 85 VAL A N 1
ATOM 678 C CA . VAL A 1 85 ? -20.595 -3.050 20.142 1.00 83.44 85 VAL A CA 1
ATOM 679 C C . VAL A 1 85 ? -20.712 -4.141 21.201 1.00 83.44 85 VAL A C 1
ATOM 681 O O . VAL A 1 85 ? -20.333 -3.937 22.361 1.00 83.44 85 VAL A O 1
ATOM 684 N N . LYS A 1 86 ? -21.212 -5.312 20.805 1.00 80.81 86 LYS A N 1
ATOM 685 C CA . LYS A 1 86 ? -21.335 -6.485 21.675 1.00 80.81 86 LYS A CA 1
ATOM 686 C C . LYS A 1 86 ? -20.313 -7.553 21.311 1.00 80.81 86 LYS A C 1
ATOM 688 O O . LYS A 1 86 ? -19.804 -7.620 20.196 1.00 80.81 86 LYS A O 1
ATOM 693 N N . GLU A 1 87 ? -20.035 -8.423 22.274 1.00 73.38 87 GLU A N 1
ATOM 694 C CA . GLU A 1 87 ? -19.198 -9.598 22.052 1.00 73.38 87 GLU A CA 1
ATOM 695 C C . GLU A 1 87 ? -19.872 -10.524 21.026 1.00 73.38 87 GLU A C 1
ATOM 697 O O . GLU A 1 87 ? -20.994 -10.988 21.238 1.00 73.38 87 GLU A O 1
ATOM 702 N N . GLY A 1 88 ? -19.214 -10.723 19.880 1.00 73.81 88 GLY A N 1
ATOM 703 C CA . GLY A 1 88 ? -19.758 -11.431 18.715 1.00 73.81 88 GLY A CA 1
ATOM 704 C C . GLY A 1 88 ? -20.008 -10.549 17.484 1.00 73.81 88 GLY A C 1
ATOM 705 O O . GLY A 1 88 ? -20.166 -11.092 16.390 1.00 73.81 88 GLY A O 1
ATOM 706 N N . ASP A 1 89 ? -19.991 -9.219 17.620 1.00 81.25 89 ASP A N 1
ATOM 707 C CA . ASP A 1 89 ? -20.064 -8.308 16.474 1.00 81.25 89 ASP A CA 1
ATOM 708 C C . ASP A 1 89 ? -18.734 -8.268 15.702 1.00 81.25 89 ASP A C 1
ATOM 710 O O . ASP A 1 89 ? -17.645 -8.372 16.271 1.00 81.25 89 ASP A O 1
ATOM 714 N N . THR A 1 90 ? -18.812 -8.098 14.379 1.00 78.75 90 THR A N 1
ATOM 715 C CA . THR A 1 90 ? -17.617 -7.964 13.533 1.00 78.75 90 THR A CA 1
ATOM 716 C C . THR A 1 90 ? -17.154 -6.510 13.504 1.00 78.75 90 THR A C 1
ATOM 718 O O . THR A 1 90 ? -17.871 -5.638 13.007 1.00 78.75 90 THR A O 1
ATOM 721 N N . VAL A 1 91 ? -15.938 -6.271 14.002 1.00 82.12 91 VAL A N 1
ATOM 722 C CA . VAL A 1 91 ? -15.253 -4.973 13.948 1.00 82.12 91 VAL A CA 1
ATOM 723 C C . VAL A 1 91 ? -14.127 -5.039 12.919 1.00 82.12 91 VAL A C 1
ATOM 725 O O . VAL A 1 91 ? -13.259 -5.908 12.986 1.00 82.12 91 VAL A O 1
ATOM 728 N N . ILE A 1 92 ? -14.140 -4.115 11.968 1.00 81.62 92 ILE A N 1
ATOM 729 C CA . ILE A 1 92 ? -13.129 -3.936 10.930 1.00 81.62 92 ILE A CA 1
ATOM 730 C C . ILE A 1 92 ? -12.286 -2.724 11.322 1.00 81.62 92 ILE A C 1
ATOM 732 O O . ILE A 1 92 ? -12.827 -1.671 11.648 1.00 81.62 92 ILE A O 1
ATOM 736 N N . ILE A 1 93 ? -10.962 -2.866 11.321 1.00 78.44 93 ILE A N 1
ATOM 737 C CA . ILE A 1 93 ? -10.042 -1.767 11.631 1.00 78.44 93 ILE A CA 1
ATOM 738 C C . ILE A 1 93 ? -9.419 -1.290 10.324 1.00 78.44 93 ILE A C 1
ATOM 740 O O . ILE A 1 93 ? -8.713 -2.041 9.654 1.00 78.44 93 ILE A O 1
AT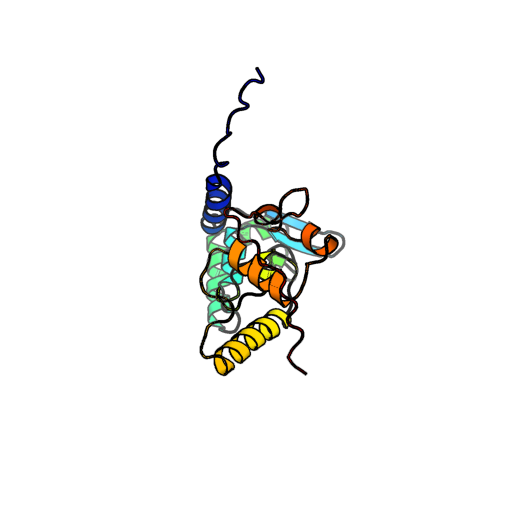OM 744 N N . GLY A 1 94 ? -9.680 -0.031 9.997 1.00 69.81 94 GLY A N 1
ATOM 745 C CA . GLY A 1 94 ? -9.347 0.608 8.740 1.00 69.81 94 GLY A CA 1
ATOM 746 C C . GLY A 1 94 ? -10.508 0.663 7.758 1.00 69.81 94 GLY A C 1
ATOM 747 O O . GLY A 1 94 ? -11.513 -0.029 7.911 1.00 69.81 94 GLY A O 1
ATOM 748 N N . GLU A 1 95 ? -10.353 1.463 6.706 1.00 62.38 95 GLU A N 1
ATOM 749 C CA . GLU A 1 95 ? -11.141 1.238 5.500 1.00 62.38 95 GLU A CA 1
ATOM 750 C C . GLU A 1 95 ? -10.788 -0.127 4.906 1.00 62.38 95 GLU A C 1
ATOM 752 O O . GLU A 1 95 ? -9.628 -0.545 4.949 1.00 62.38 95 GLU A O 1
ATOM 757 N N . VAL A 1 96 ? -11.776 -0.794 4.300 1.00 51.84 96 VAL A N 1
ATOM 758 C CA . VAL A 1 96 ? -11.594 -2.073 3.585 1.00 51.84 96 VAL A CA 1
ATOM 759 C C . VAL A 1 96 ? -10.476 -1.980 2.528 1.00 51.84 96 VAL A C 1
ATOM 761 O O . VAL A 1 96 ? -9.907 -3.000 2.149 1.00 51.84 96 VAL A O 1
ATOM 764 N N . TYR A 1 97 ? -10.114 -0.758 2.119 1.00 49.25 97 TYR A N 1
ATOM 765 C CA . TYR A 1 97 ? -9.109 -0.444 1.108 1.00 49.25 97 TYR A CA 1
ATOM 766 C C . TYR A 1 97 ? -7.976 0.463 1.599 1.00 49.25 97 TYR A C 1
ATOM 768 O O . TYR A 1 97 ? -7.345 1.116 0.778 1.00 49.25 97 TYR A O 1
ATOM 776 N N . SER A 1 98 ? -7.678 0.554 2.899 1.00 51.00 98 SER A N 1
ATOM 777 C CA . SER A 1 98 ? -6.462 1.286 3.281 1.00 51.00 98 SER A CA 1
ATOM 778 C C . SER A 1 98 ? -5.227 0.445 3.001 1.00 51.00 98 SER A C 1
ATOM 780 O O . SER A 1 98 ? -4.794 -0.423 3.771 1.00 51.00 98 SER A O 1
ATOM 782 N N . LEU A 1 99 ? -4.706 0.698 1.818 1.00 54.25 99 LEU A N 1
ATOM 783 C CA . LEU A 1 99 ? -3.640 -0.031 1.185 1.00 54.25 99 LEU A CA 1
ATOM 784 C C . LEU A 1 99 ? -2.332 0.547 1.694 1.00 54.25 99 LEU A C 1
ATOM 786 O O . LEU A 1 99 ? -2.027 1.725 1.530 1.00 54.25 99 LEU A O 1
ATOM 790 N N . CYS A 1 100 ? -1.552 -0.293 2.366 1.00 59.44 100 CYS A N 1
ATOM 791 C CA . CYS A 1 100 ? -0.245 0.112 2.851 1.00 59.44 100 CYS A CA 1
ATOM 792 C C . CYS A 1 100 ? 0.646 0.458 1.650 1.00 59.44 100 CYS A C 1
ATOM 794 O O . CYS A 1 100 ? 1.093 -0.446 0.942 1.00 59.44 100 CYS A O 1
ATOM 796 N N . LEU A 1 101 ? 0.963 1.742 1.464 1.00 59.22 101 LEU A N 1
ATOM 797 C CA . LEU A 1 101 ? 1.910 2.233 0.449 1.00 59.22 101 LEU A CA 1
ATOM 798 C C . LEU A 1 101 ? 3.351 1.730 0.684 1.00 59.22 101 LEU A C 1
ATOM 800 O O . LEU A 1 101 ? 4.247 1.943 -0.135 1.00 59.22 101 LEU A O 1
ATOM 804 N N . TYR A 1 102 ? 3.613 1.097 1.835 1.00 63.75 102 TYR A N 1
ATOM 805 C CA . TYR A 1 102 ? 4.943 0.663 2.271 1.00 63.75 102 TYR A CA 1
ATOM 806 C C . TYR A 1 102 ? 5.065 -0.854 2.469 1.00 63.75 102 TYR A C 1
ATOM 808 O O . TYR A 1 102 ? 5.906 -1.311 3.238 1.00 63.75 102 TYR A O 1
ATOM 816 N N . VAL A 1 103 ? 4.243 -1.637 1.771 1.00 72.00 103 VAL A N 1
ATOM 817 C CA . VAL A 1 103 ? 4.264 -3.106 1.861 1.00 72.00 103 VAL A CA 1
ATOM 818 C C . VAL A 1 103 ? 5.485 -3.738 1.167 1.00 72.00 103 VAL A C 1
ATOM 820 O O . VAL A 1 103 ? 5.986 -4.764 1.616 1.00 72.00 103 VAL A O 1
ATOM 823 N N . GLN A 1 104 ? 6.023 -3.100 0.120 1.00 81.19 104 GLN A N 1
ATOM 824 C CA . GLN A 1 104 ? 7.157 -3.609 -0.669 1.00 81.19 104 GLN A CA 1
ATOM 825 C C . GLN A 1 104 ? 8.437 -2.788 -0.485 1.00 81.19 104 GLN A C 1
ATOM 827 O O . GLN A 1 104 ? 8.391 -1.566 -0.307 1.00 81.19 104 GLN A O 1
ATOM 832 N N . SER A 1 105 ? 9.592 -3.441 -0.635 1.00 85.12 105 SER A N 1
ATOM 833 C CA . SER A 1 105 ? 10.883 -2.767 -0.823 1.00 85.12 105 SER A CA 1
ATOM 834 C C . SER A 1 105 ? 10.836 -1.843 -2.037 1.00 85.12 105 SER A C 1
ATOM 836 O O . SER A 1 105 ? 10.273 -2.198 -3.068 1.00 85.12 105 SER A O 1
ATOM 838 N N . ARG A 1 106 ? 11.446 -0.658 -1.923 1.00 85.31 106 ARG A N 1
ATOM 839 C CA . ARG A 1 106 ? 11.288 0.435 -2.896 1.00 85.31 106 ARG A CA 1
ATOM 840 C C . ARG A 1 106 ? 11.593 0.019 -4.339 1.00 85.31 106 ARG A C 1
ATOM 842 O O . ARG A 1 106 ? 10.756 0.252 -5.195 1.00 85.31 106 ARG A O 1
ATOM 849 N N . SER A 1 107 ? 12.712 -0.663 -4.575 1.00 88.00 107 SER A N 1
ATOM 850 C CA . SER A 1 107 ? 13.141 -1.115 -5.911 1.00 88.00 107 SER A CA 1
ATOM 851 C C . SER A 1 107 ? 12.267 -2.191 -6.561 1.00 88.00 107 SER A C 1
ATOM 853 O O . SER A 1 107 ? 12.342 -2.384 -7.767 1.00 88.00 107 SER A O 1
ATOM 855 N N . TYR A 1 108 ? 11.426 -2.882 -5.790 1.00 90.94 108 TYR A N 1
ATOM 856 C CA . TYR A 1 108 ? 10.573 -3.973 -6.282 1.00 90.94 108 TYR A CA 1
ATOM 857 C C . TYR A 1 108 ? 9.085 -3.650 -6.135 1.00 90.94 108 TYR A C 1
ATOM 859 O O . TYR A 1 108 ? 8.243 -4.546 -6.215 1.00 90.94 108 TYR A O 1
ATOM 867 N N . ARG A 1 109 ? 8.766 -2.385 -5.844 1.00 89.56 109 ARG A N 1
ATOM 868 C CA . ARG A 1 109 ? 7.411 -1.934 -5.551 1.00 89.56 109 ARG A CA 1
ATOM 869 C C . ARG A 1 109 ? 6.611 -1.781 -6.838 1.00 89.56 109 ARG A C 1
ATOM 871 O O . ARG A 1 109 ? 7.116 -1.209 -7.799 1.00 89.56 109 ARG A O 1
ATOM 878 N N . ALA A 1 110 ? 5.384 -2.281 -6.833 1.00 91.00 110 ALA A N 1
ATOM 879 C CA . ALA A 1 110 ? 4.482 -2.179 -7.969 1.00 91.00 110 ALA A CA 1
ATOM 880 C C . ALA A 1 110 ? 3.928 -0.752 -8.118 1.00 91.00 110 ALA A C 1
ATOM 882 O O . ALA A 1 110 ? 3.810 -0.015 -7.131 1.00 91.00 110 ALA A O 1
ATOM 883 N N . HIS A 1 111 ? 3.587 -0.353 -9.345 1.00 89.31 111 HIS A N 1
ATOM 884 C CA . HIS A 1 111 ? 3.083 0.995 -9.620 1.00 89.31 111 HIS A CA 1
ATOM 885 C C . HIS A 1 111 ? 1.742 1.252 -8.914 1.00 89.31 111 HIS A C 1
ATOM 887 O O . HIS A 1 111 ? 1.530 2.336 -8.383 1.00 89.31 111 HIS A O 1
ATOM 893 N N . GLU A 1 112 ? 0.871 0.247 -8.797 1.00 86.12 112 GLU A N 1
ATOM 894 C CA . GLU A 1 112 ? -0.413 0.347 -8.097 1.00 86.12 112 GLU A CA 1
ATOM 895 C C . GLU A 1 112 ? -0.229 0.617 -6.600 1.00 86.12 112 GLU A C 1
ATOM 897 O O . GLU A 1 112 ? -0.973 1.394 -6.006 1.00 86.12 112 GLU A O 1
ATOM 902 N N . VAL A 1 113 ? 0.836 0.075 -6.003 1.00 86.38 113 VAL A N 1
ATOM 903 C CA . VAL A 1 113 ? 1.199 0.347 -4.607 1.00 86.38 113 VAL A CA 1
ATOM 904 C C . VAL A 1 113 ? 1.737 1.770 -4.450 1.00 86.38 113 VAL A C 1
ATOM 906 O O . VAL A 1 113 ? 1.489 2.400 -3.428 1.00 86.38 113 VAL A O 1
ATOM 909 N N . ILE A 1 114 ? 2.471 2.293 -5.438 1.00 85.38 114 ILE A N 1
ATOM 910 C CA . ILE A 1 114 ? 2.976 3.677 -5.427 1.00 85.38 114 ILE A CA 1
ATOM 911 C C . ILE A 1 114 ? 1.826 4.684 -5.553 1.00 85.38 114 ILE A C 1
ATOM 913 O O . ILE A 1 114 ? 1.845 5.712 -4.881 1.00 85.38 114 ILE A O 1
ATOM 917 N N . LEU A 1 115 ? 0.831 4.377 -6.384 1.00 81.81 115 LEU A N 1
ATOM 918 C CA . LEU A 1 115 ? -0.312 5.249 -6.665 1.00 81.81 115 LEU A CA 1
ATOM 919 C C . LEU A 1 115 ? -1.424 5.176 -5.610 1.00 81.81 115 LEU A C 1
ATOM 921 O O . LEU A 1 115 ? -2.388 5.937 -5.682 1.00 81.81 115 LEU A O 1
ATOM 925 N N . GLY A 1 116 ? -1.301 4.289 -4.619 1.00 77.94 116 GLY A N 1
ATOM 926 C CA . GLY A 1 116 ? -2.338 4.091 -3.604 1.00 77.94 116 GLY A CA 1
ATOM 927 C C . GLY A 1 116 ? -3.608 3.468 -4.168 1.00 77.94 116 GLY A C 1
ATOM 928 O O . GLY A 1 116 ? -4.709 3.804 -3.739 1.00 77.94 116 GLY A O 1
ATOM 929 N N . LEU A 1 117 ? -3.452 2.586 -5.154 1.00 80.94 117 LEU A N 1
ATOM 930 C CA . LEU A 1 117 ? -4.538 1.852 -5.785 1.00 80.94 117 LEU A CA 1
ATOM 931 C C . LEU A 1 117 ? -4.799 0.522 -5.081 1.00 80.94 117 LEU A C 1
ATOM 933 O O . LEU A 1 117 ? -3.861 -0.074 -4.537 1.00 80.94 117 LEU A O 1
ATOM 937 N N . PRO A 1 118 ? -6.049 0.015 -5.125 1.00 75.00 118 PRO A N 1
ATOM 938 C CA . PRO A 1 118 ? -6.369 -1.337 -4.688 1.00 75.00 118 PRO A CA 1
ATOM 939 C C . PRO A 1 118 ? -5.444 -2.358 -5.332 1.00 75.00 118 PRO A C 1
ATOM 941 O O . PRO A 1 118 ? -5.402 -2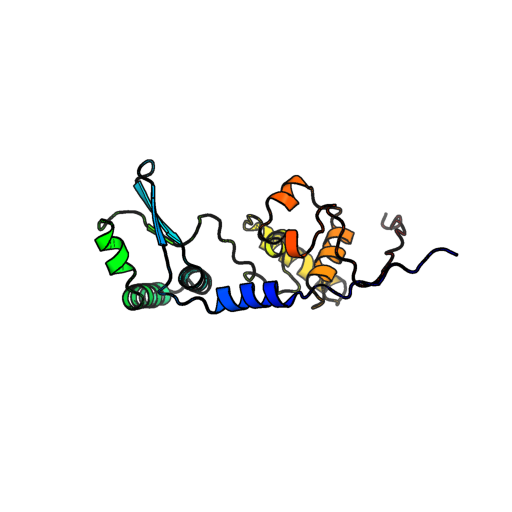.495 -6.551 1.00 75.00 118 PRO A O 1
ATOM 944 N N . TYR A 1 119 ? -4.714 -3.077 -4.487 1.00 78.56 119 TYR A N 1
ATOM 945 C CA . TYR A 1 119 ? -3.755 -4.084 -4.896 1.00 78.56 119 TYR A CA 1
ATOM 946 C C . TYR A 1 119 ? -4.111 -5.449 -4.311 1.00 78.56 119 TYR A C 1
ATOM 948 O O . TYR A 1 119 ? -4.738 -5.559 -3.255 1.00 78.56 119 TYR A O 1
ATOM 956 N N . ASP A 1 120 ? -3.699 -6.500 -5.010 1.00 77.25 120 ASP A N 1
ATOM 957 C CA . ASP A 1 120 ? -3.874 -7.892 -4.614 1.00 77.25 120 ASP A CA 1
ATOM 958 C C . ASP A 1 120 ? -2.509 -8.603 -4.541 1.00 77.25 120 ASP A C 1
ATOM 960 O O . ASP A 1 120 ? -1.452 -7.977 -4.502 1.00 77.25 120 ASP A O 1
ATOM 964 N N . GLN A 1 121 ? -2.517 -9.935 -4.526 1.00 80.44 121 GLN A N 1
ATOM 965 C CA . GLN A 1 121 ? -1.298 -10.755 -4.509 1.00 80.44 121 GLN A CA 1
ATOM 966 C C . GLN A 1 121 ? -0.451 -10.616 -5.791 1.00 80.44 121 GLN A C 1
ATOM 968 O O . GLN A 1 121 ? 0.666 -11.128 -5.846 1.00 80.44 121 GLN A O 1
ATOM 973 N N . ARG A 1 122 ? -0.935 -9.935 -6.842 1.00 85.12 122 ARG A N 1
ATOM 974 C CA . ARG A 1 122 ? -0.170 -9.720 -8.082 1.00 85.12 122 ARG A CA 1
ATOM 975 C C . ARG A 1 122 ? 0.998 -8.765 -7.887 1.00 85.12 122 ARG A C 1
ATOM 977 O O . ARG A 1 122 ? 1.943 -8.836 -8.671 1.00 85.12 122 ARG A O 1
ATOM 984 N N . ILE A 1 123 ? 1.003 -7.965 -6.820 1.00 86.62 123 ILE A N 1
ATOM 985 C CA . ILE A 1 123 ? 2.167 -7.142 -6.472 1.00 86.62 123 ILE A CA 1
ATOM 986 C C . ILE A 1 123 ? 3.418 -8.009 -6.271 1.00 86.62 123 ILE A C 1
ATOM 988 O O . ILE A 1 123 ? 4.521 -7.592 -6.618 1.00 86.62 123 ILE A O 1
ATOM 992 N N . ASP A 1 124 ? 3.260 -9.249 -5.796 1.00 89.19 124 ASP A N 1
ATOM 993 C CA . ASP A 1 124 ? 4.370 -10.190 -5.637 1.00 89.19 124 ASP A CA 1
ATOM 994 C C . ASP A 1 124 ? 4.890 -10.688 -6.994 1.00 89.19 124 ASP A C 1
ATOM 996 O O . ASP A 1 124 ? 6.089 -10.918 -7.153 1.00 89.19 124 ASP A O 1
ATOM 1000 N N . ILE A 1 125 ? 4.014 -10.802 -8.001 1.00 91.75 125 ILE A N 1
ATOM 1001 C CA . ILE A 1 125 ? 4.397 -11.148 -9.380 1.00 91.75 125 ILE A CA 1
ATOM 1002 C C . ILE A 1 125 ? 5.218 -10.011 -9.992 1.00 91.75 125 ILE A C 1
ATOM 1004 O O . ILE A 1 125 ? 6.230 -10.272 -10.644 1.00 91.75 125 ILE A O 1
ATOM 1008 N N . TRP A 1 126 ? 4.834 -8.757 -9.737 1.00 93.06 126 TRP A N 1
ATOM 1009 C CA . TRP A 1 126 ? 5.625 -7.593 -10.133 1.00 93.06 126 TRP A CA 1
ATOM 1010 C C . TRP A 1 126 ? 7.025 -7.625 -9.511 1.00 93.06 126 TRP A C 1
ATOM 1012 O O . TRP A 1 126 ? 8.030 -7.535 -10.224 1.00 93.06 126 TRP A O 1
ATOM 1022 N N . SER A 1 127 ? 7.109 -7.812 -8.187 1.00 92.12 127 SER A N 1
ATOM 1023 C CA . SER A 1 127 ? 8.396 -7.917 -7.490 1.00 92.12 127 SER A CA 1
ATOM 1024 C C . SER A 1 127 ? 9.243 -9.068 -8.031 1.00 92.12 127 SER A C 1
ATOM 1026 O O . SER A 1 127 ? 10.442 -8.893 -8.246 1.00 92.12 127 SER A O 1
ATOM 1028 N N . LEU A 1 128 ? 8.630 -10.224 -8.299 1.00 92.38 128 LEU A N 1
ATOM 1029 C CA . LEU A 1 128 ? 9.310 -11.368 -8.899 1.00 92.38 128 LEU A CA 1
ATOM 1030 C C . LEU A 1 128 ? 9.866 -11.027 -10.287 1.00 92.38 128 LEU A C 1
ATOM 1032 O O . LEU A 1 128 ? 11.007 -11.374 -10.574 1.00 92.38 128 LEU A O 1
ATOM 1036 N N . GLY A 1 129 ? 9.106 -10.321 -11.128 1.00 93.75 129 GLY A N 1
ATOM 1037 C CA . GLY A 1 129 ? 9.569 -9.863 -12.440 1.00 93.75 129 GLY A CA 1
ATOM 1038 C C . GLY A 1 129 ? 10.800 -8.958 -12.347 1.00 93.75 129 GLY A C 1
ATOM 1039 O O . GLY A 1 129 ? 11.772 -9.162 -13.074 1.00 93.75 129 GLY A O 1
ATOM 1040 N N . CYS A 1 130 ? 10.801 -8.024 -11.394 1.00 92.12 130 CYS A N 1
ATOM 1041 C CA . CYS A 1 130 ? 11.948 -7.153 -11.136 1.00 92.12 130 CYS A CA 1
ATOM 1042 C C . CYS A 1 130 ? 13.188 -7.954 -10.698 1.00 92.12 130 CYS A C 1
ATOM 1044 O O . CYS A 1 130 ? 14.275 -7.732 -11.225 1.00 92.12 130 CYS A O 1
ATOM 1046 N N . ILE A 1 131 ? 13.017 -8.922 -9.788 1.00 93.19 131 ILE A N 1
ATOM 1047 C CA . ILE A 1 131 ? 14.101 -9.802 -9.318 1.00 93.19 131 ILE A CA 1
ATOM 1048 C C . ILE A 1 131 ? 14.646 -10.658 -10.466 1.00 93.19 131 ILE A C 1
ATOM 1050 O O . ILE A 1 131 ? 15.855 -10.799 -10.610 1.00 93.19 131 ILE A O 1
ATOM 1054 N N . LEU A 1 132 ? 13.774 -11.232 -11.298 1.00 93.75 132 LEU A N 1
ATOM 1055 C CA . LEU A 1 132 ? 14.194 -12.037 -12.447 1.00 93.75 132 LEU A CA 1
ATOM 1056 C C . LEU A 1 132 ? 14.988 -11.206 -13.459 1.00 93.75 132 LEU A C 1
ATOM 1058 O O . LEU A 1 132 ? 15.996 -11.687 -13.974 1.00 93.75 132 LEU A O 1
ATOM 1062 N N . SER A 1 133 ? 14.565 -9.964 -13.711 1.00 93.25 133 SER A N 1
ATOM 1063 C CA . SER A 1 133 ? 15.318 -9.031 -14.550 1.00 93.25 133 SER A CA 1
ATOM 1064 C C . SER A 1 133 ? 16.694 -8.738 -13.956 1.00 93.25 133 SER A C 1
ATOM 1066 O O . SER A 1 133 ? 17.684 -8.821 -14.674 1.00 93.25 133 SER A O 1
ATOM 1068 N N . GLU A 1 134 ? 16.771 -8.451 -12.656 1.00 92.69 134 GLU A N 1
ATOM 1069 C CA . GLU A 1 134 ? 18.033 -8.170 -11.965 1.00 92.69 134 GLU A CA 1
ATOM 1070 C C . GLU A 1 134 ? 18.987 -9.366 -11.978 1.00 92.69 134 GLU A C 1
ATOM 1072 O O . GLU A 1 134 ? 20.182 -9.206 -12.211 1.00 92.69 134 GLU A O 1
ATOM 1077 N N . LEU A 1 135 ? 18.475 -10.583 -11.799 1.00 93.62 135 LEU A N 1
ATOM 1078 C CA . LEU A 1 135 ? 19.283 -11.798 -11.909 1.00 93.62 135 LEU A CA 1
ATOM 1079 C C . LEU A 1 135 ? 19.822 -12.017 -13.328 1.00 93.62 135 LEU A C 1
ATOM 1081 O O . LEU A 1 135 ? 20.891 -12.604 -13.489 1.00 93.62 135 LEU A O 1
ATOM 1085 N N . TYR A 1 136 ? 19.085 -11.575 -14.348 1.00 94.06 136 TYR A N 1
ATOM 1086 C CA . TYR A 1 136 ? 19.485 -11.713 -15.745 1.00 94.06 136 TYR A CA 1
ATOM 1087 C C . TYR A 1 136 ? 20.506 -10.651 -16.176 1.00 94.06 136 TYR A C 1
ATOM 1089 O O . TYR A 1 136 ? 21.468 -10.975 -16.872 1.00 94.06 136 TYR A O 1
ATOM 1097 N N . THR A 1 137 ? 20.316 -9.393 -15.771 1.00 92.25 137 THR A N 1
ATOM 1098 C CA . THR A 1 137 ? 21.182 -8.266 -16.162 1.00 92.25 137 THR A CA 1
ATOM 1099 C C . THR A 1 137 ? 22.353 -8.045 -15.206 1.00 92.25 137 THR A C 1
ATOM 1101 O O . THR A 1 137 ? 23.375 -7.497 -15.611 1.00 92.25 137 THR A O 1
ATOM 1104 N N . GLY A 1 138 ? 22.219 -8.466 -13.946 1.00 92.00 138 GLY A N 1
ATOM 1105 C CA . GLY A 1 138 ? 23.125 -8.116 -12.853 1.00 92.00 138 GLY A CA 1
ATOM 1106 C C . GLY A 1 138 ? 22.896 -6.713 -12.273 1.00 92.00 138 GLY A C 1
ATOM 1107 O O . GLY A 1 138 ? 23.666 -6.292 -11.411 1.00 92.00 138 GLY A O 1
ATOM 1108 N N . GLU A 1 139 ? 21.866 -5.992 -12.726 1.00 89.56 139 GLU A N 1
ATOM 1109 C CA . GLU A 1 139 ? 21.543 -4.626 -12.297 1.00 89.56 139 GLU A CA 1
ATOM 1110 C C . GLU A 1 139 ? 20.081 -4.510 -11.852 1.00 89.56 139 GLU A C 1
ATOM 1112 O O . GLU A 1 139 ? 19.180 -5.070 -12.478 1.00 89.56 139 GLU A O 1
ATOM 1117 N N . VAL A 1 140 ? 19.835 -3.743 -10.785 1.00 89.44 140 VAL A N 1
ATOM 1118 C CA . VAL A 1 140 ? 18.487 -3.507 -10.245 1.00 89.44 140 VAL A CA 1
ATOM 1119 C C . VAL A 1 140 ? 17.630 -2.789 -11.290 1.00 89.44 140 VAL A C 1
ATOM 1121 O O . VAL A 1 140 ? 17.969 -1.681 -11.704 1.00 89.44 140 VAL A O 1
ATOM 1124 N N . LEU A 1 141 ? 16.493 -3.388 -11.665 1.00 87.38 141 LEU A N 1
ATOM 1125 C CA . LEU A 1 141 ? 15.612 -2.861 -12.719 1.00 87.38 141 LEU A CA 1
ATOM 1126 C C . LEU A 1 141 ? 15.112 -1.437 -12.422 1.00 87.38 141 LEU A C 1
ATOM 1128 O O . LEU A 1 141 ? 15.097 -0.589 -13.309 1.00 87.38 141 LEU A O 1
ATOM 1132 N N . PHE A 1 142 ? 14.739 -1.177 -11.165 1.00 88.88 142 PHE A N 1
ATOM 1133 C CA . PHE A 1 142 ? 14.355 0.149 -10.683 1.00 88.88 142 PHE A CA 1
ATOM 1134 C C . PHE A 1 142 ? 15.249 0.554 -9.500 1.00 88.88 142 PHE A C 1
ATOM 1136 O O . PHE A 1 142 ? 14.981 0.177 -8.348 1.00 88.88 142 PHE A O 1
ATOM 1143 N N . PRO A 1 143 ? 16.351 1.283 -9.750 1.00 85.88 143 PRO A N 1
ATOM 1144 C CA . PRO A 1 143 ? 17.253 1.721 -8.693 1.00 85.88 143 PRO A CA 1
ATOM 1145 C C . PRO A 1 143 ? 16.550 2.682 -7.724 1.00 85.88 143 PRO A C 1
ATOM 1147 O O . PRO A 1 143 ? 15.434 3.139 -7.957 1.00 85.88 143 PRO A O 1
ATOM 1150 N N . ASN A 1 144 ? 17.197 2.971 -6.594 1.00 81.81 144 ASN A N 1
ATOM 1151 C CA . ASN A 1 144 ? 16.634 3.747 -5.482 1.00 81.81 144 ASN A CA 1
ATOM 1152 C C . ASN A 1 144 ? 16.517 5.265 -5.773 1.00 81.81 144 ASN A C 1
ATOM 1154 O O . ASN A 1 144 ? 16.902 6.101 -4.952 1.00 81.81 144 ASN A O 1
ATOM 1158 N N . GLU A 1 145 ? 15.980 5.611 -6.936 1.00 82.81 145 GLU A N 1
ATOM 1159 C CA . GLU A 1 145 ? 15.742 6.962 -7.437 1.00 82.81 145 GLU A CA 1
ATOM 1160 C C . GLU A 1 145 ? 14.479 7.577 -6.824 1.00 82.81 145 GLU A C 1
ATOM 1162 O O . GLU A 1 145 ? 13.687 6.862 -6.202 1.00 82.81 145 GLU A O 1
ATOM 1167 N N . PRO A 1 146 ? 14.249 8.900 -6.934 1.00 81.44 146 PRO A N 1
ATOM 1168 C CA . PRO A 1 146 ? 12.979 9.526 -6.565 1.00 81.44 146 PRO A CA 1
ATOM 1169 C C . PRO A 1 146 ? 11.773 8.761 -7.130 1.00 81.44 146 PRO A C 1
ATOM 1171 O O . PRO A 1 146 ? 11.825 8.222 -8.231 1.00 81.44 146 PRO A O 1
ATOM 1174 N N . VAL A 1 147 ? 10.675 8.700 -6.366 1.00 81.56 147 VAL A N 1
ATOM 1175 C CA . VAL A 1 147 ? 9.507 7.873 -6.738 1.00 81.56 147 VAL A CA 1
ATOM 1176 C C . VAL A 1 147 ? 8.922 8.289 -8.094 1.00 81.56 147 VAL A C 1
ATOM 1178 O O . VAL A 1 147 ? 8.516 7.424 -8.858 1.00 81.56 147 VAL A O 1
ATOM 1181 N N . SER A 1 148 ? 8.963 9.580 -8.429 1.00 80.81 148 SER A N 1
ATOM 1182 C CA . SER A 1 148 ? 8.569 10.100 -9.745 1.00 80.81 148 SER A CA 1
ATOM 1183 C C . SER A 1 148 ? 9.407 9.524 -10.892 1.00 80.81 148 SER A C 1
ATOM 1185 O O . SER A 1 148 ? 8.859 9.119 -11.912 1.00 80.81 148 SER A O 1
ATOM 1187 N N . VAL A 1 149 ? 10.729 9.429 -10.713 1.00 82.31 149 VAL A N 1
ATOM 1188 C CA . VAL A 1 149 ? 11.655 8.864 -11.709 1.00 82.31 149 VAL A CA 1
ATOM 1189 C C . VAL A 1 149 ? 11.411 7.369 -11.880 1.00 82.31 149 VAL A C 1
ATOM 1191 O O . VAL A 1 149 ? 11.323 6.887 -13.005 1.00 82.31 149 VAL A O 1
ATOM 1194 N N . MET A 1 150 ? 11.246 6.643 -10.771 1.00 85.69 150 MET A N 1
ATOM 1195 C CA . MET A 1 150 ? 10.892 5.224 -10.813 1.00 85.69 150 MET A CA 1
ATOM 1196 C C . MET A 1 150 ? 9.576 4.997 -11.562 1.00 85.69 150 MET A C 1
ATOM 1198 O O . MET A 1 150 ? 9.506 4.125 -12.421 1.00 85.69 150 MET A O 1
ATOM 1202 N N . LEU A 1 151 ? 8.548 5.797 -11.273 1.00 85.06 151 LEU A N 1
ATOM 1203 C CA . LEU A 1 151 ? 7.246 5.683 -11.924 1.00 85.06 151 LEU A CA 1
ATOM 1204 C C . LEU A 1 151 ? 7.342 5.956 -13.435 1.00 85.06 151 LEU A C 1
ATOM 1206 O O . LEU A 1 151 ? 6.781 5.204 -14.228 1.00 85.06 151 LEU A O 1
ATOM 1210 N N . ALA A 1 152 ? 8.126 6.958 -13.842 1.00 83.12 152 ALA A N 1
ATOM 1211 C CA . ALA A 1 152 ? 8.393 7.236 -15.252 1.00 83.12 152 ALA A CA 1
ATOM 1212 C C . ALA A 1 152 ? 9.125 6.073 -15.951 1.00 83.12 152 ALA A C 1
ATOM 1214 O O . ALA A 1 152 ? 8.786 5.718 -17.079 1.00 83.12 152 ALA A O 1
ATOM 1215 N N . GLN A 1 153 ? 10.097 5.439 -15.283 1.00 84.75 153 GLN A N 1
ATOM 1216 C CA . GLN A 1 153 ? 10.775 4.244 -15.804 1.00 84.75 153 GLN A CA 1
ATOM 1217 C C . GLN A 1 153 ? 9.806 3.069 -15.972 1.00 84.75 153 GLN A C 1
ATOM 1219 O O . GLN A 1 153 ? 9.846 2.390 -16.996 1.00 84.75 153 GLN A O 1
ATOM 1224 N N . MET A 1 154 ? 8.925 2.843 -14.992 1.00 88.44 154 MET A N 1
ATOM 1225 C CA . MET A 1 154 ? 7.901 1.796 -15.057 1.00 88.44 154 MET A CA 1
ATOM 1226 C C . MET A 1 154 ? 6.991 2.009 -16.264 1.00 88.44 154 MET A C 1
ATOM 1228 O O . MET A 1 154 ? 6.872 1.111 -17.090 1.00 88.44 154 MET A O 1
ATOM 1232 N N . ILE A 1 155 ? 6.448 3.218 -16.421 1.00 85.50 155 ILE A N 1
ATOM 1233 C CA . ILE A 1 155 ? 5.583 3.603 -17.547 1.00 85.50 155 ILE A CA 1
ATOM 1234 C C . ILE A 1 155 ? 6.318 3.487 -18.887 1.00 85.50 155 ILE A C 1
ATOM 1236 O O . ILE A 1 155 ? 5.736 3.054 -19.880 1.00 85.50 155 ILE A O 1
ATOM 1240 N N . GLY A 1 156 ? 7.616 3.793 -18.923 1.00 82.44 156 GLY A N 1
ATOM 1241 C CA . GLY A 1 156 ? 8.450 3.586 -20.107 1.00 82.44 156 GLY A CA 1
ATOM 1242 C C . GLY A 1 156 ? 8.555 2.118 -20.546 1.00 82.44 156 GLY A C 1
ATOM 1243 O O . GLY A 1 156 ? 8.717 1.856 -21.736 1.00 82.44 156 GLY A O 1
ATOM 1244 N N . ILE A 1 157 ? 8.443 1.166 -19.612 1.00 83.88 157 ILE A N 1
ATOM 1245 C CA . ILE A 1 157 ? 8.512 -0.280 -19.882 1.00 83.88 157 ILE A CA 1
ATOM 1246 C C . ILE A 1 157 ? 7.118 -0.870 -20.130 1.00 83.88 157 ILE A C 1
ATOM 1248 O O . ILE A 1 157 ? 6.943 -1.660 -21.057 1.00 83.88 157 ILE A O 1
ATOM 1252 N N . THR A 1 158 ? 6.131 -0.519 -19.304 1.00 82.44 158 THR A N 1
ATOM 1253 C CA . THR A 1 158 ? 4.782 -1.112 -19.329 1.00 82.44 158 THR A CA 1
ATOM 1254 C C . THR A 1 158 ? 3.812 -0.396 -20.261 1.00 82.44 158 THR A C 1
ATOM 1256 O O . THR A 1 158 ? 2.785 -0.966 -20.618 1.00 82.44 158 THR A O 1
ATOM 1259 N N . GLY A 1 159 ? 4.129 0.834 -20.667 1.00 80.12 159 GLY A N 1
ATOM 1260 C CA . GLY A 1 159 ? 3.215 1.726 -21.371 1.00 80.12 159 GLY A CA 1
ATOM 1261 C C . GLY A 1 159 ? 2.440 2.657 -20.427 1.00 80.12 159 GLY A C 1
ATOM 1262 O O . GLY A 1 159 ? 2.578 2.562 -19.203 1.00 80.12 159 GLY A O 1
ATOM 1263 N N . PRO A 1 160 ? 1.644 3.584 -20.996 1.00 79.38 160 PRO A N 1
ATOM 1264 C CA . PRO A 1 160 ? 0.858 4.547 -20.230 1.00 79.38 160 PRO A CA 1
ATOM 1265 C C . PRO A 1 160 ? -0.184 3.849 -19.350 1.00 79.38 160 PRO A C 1
ATOM 1267 O O . PRO A 1 160 ? -0.767 2.842 -19.747 1.00 79.38 160 PRO A O 1
ATOM 1270 N N . ILE A 1 161 ? -0.424 4.406 -18.163 1.00 80.25 161 ILE A N 1
ATOM 1271 C CA . ILE A 1 161 ? -1.469 3.943 -17.243 1.00 80.25 161 ILE A CA 1
ATOM 1272 C C . ILE A 1 161 ? -2.797 4.583 -17.657 1.00 80.25 161 ILE A C 1
ATOM 1274 O O . ILE A 1 161 ? -2.844 5.784 -17.929 1.00 80.25 161 ILE A O 1
ATOM 1278 N N . ASP A 1 162 ? -3.867 3.789 -17.695 1.00 81.62 162 ASP A N 1
ATOM 1279 C CA . ASP A 1 162 ? -5.203 4.270 -18.053 1.00 81.62 162 ASP A CA 1
ATOM 1280 C C . ASP A 1 162 ? -5.680 5.376 -17.097 1.00 81.62 162 ASP A C 1
ATOM 1282 O O . ASP A 1 162 ? -5.529 5.275 -15.878 1.00 81.62 162 ASP A O 1
ATOM 1286 N N . MET A 1 163 ? -6.311 6.421 -17.642 1.00 74.19 163 MET A N 1
ATOM 1287 C CA . MET A 1 163 ? -6.758 7.574 -16.844 1.00 74.19 163 MET A CA 1
ATOM 1288 C C . MET A 1 163 ? -7.769 7.193 -15.756 1.00 74.19 163 MET A C 1
ATOM 1290 O O . MET A 1 163 ? -7.683 7.708 -14.647 1.00 74.19 163 MET A O 1
ATOM 1294 N N . GLU A 1 164 ? -8.661 6.235 -16.025 1.00 75.19 164 GLU A N 1
ATOM 1295 C CA . GLU A 1 164 ? -9.615 5.724 -15.024 1.00 75.19 164 GLU A CA 1
ATOM 1296 C C . GLU A 1 164 ? -8.902 5.142 -13.793 1.00 75.19 164 GLU A C 1
ATOM 1298 O O . GLU A 1 164 ? -9.385 5.238 -12.665 1.00 75.19 164 GLU A O 1
ATOM 1303 N N . ILE A 1 165 ? -7.724 4.548 -14.005 1.00 74.19 165 ILE A N 1
ATOM 1304 C CA . ILE A 1 165 ? -6.899 3.982 -12.941 1.00 74.19 165 ILE A CA 1
ATOM 1305 C C . ILE A 1 165 ? -6.186 5.107 -12.189 1.00 74.19 165 ILE A C 1
ATOM 1307 O O . ILE A 1 165 ? -6.111 5.067 -10.967 1.00 74.19 165 ILE A O 1
ATOM 1311 N N . LEU A 1 166 ? -5.699 6.134 -12.885 1.00 78.00 166 LEU A N 1
ATOM 1312 C CA . LEU A 1 166 ? -5.066 7.290 -12.248 1.00 78.00 166 LEU A CA 1
ATOM 1313 C C . LEU A 1 166 ? -6.048 8.048 -11.341 1.00 78.00 166 LEU A C 1
ATOM 1315 O O . LEU A 1 166 ? -5.690 8.376 -10.210 1.00 78.00 166 LEU A O 1
ATOM 1319 N N . GLU A 1 167 ? -7.294 8.247 -11.769 1.00 74.00 167 GLU A N 1
ATOM 1320 C CA . GLU A 1 167 ? -8.342 8.903 -10.968 1.00 74.00 167 GLU A CA 1
ATOM 1321 C C . GLU A 1 167 ? -8.669 8.164 -9.664 1.00 74.00 167 GLU A C 1
ATOM 1323 O O . GLU A 1 167 ? -9.023 8.788 -8.662 1.00 74.00 167 GLU A O 1
ATOM 1328 N N . LEU A 1 168 ? -8.528 6.837 -9.657 1.00 76.31 168 LEU A N 1
ATOM 1329 C CA . LEU A 1 168 ? -8.788 6.007 -8.482 1.00 76.31 168 LEU A CA 1
ATOM 1330 C C . LEU A 1 168 ? -7.640 6.048 -7.456 1.00 76.31 168 LEU A C 1
ATOM 1332 O O . LEU A 1 168 ? -7.824 5.661 -6.301 1.00 76.31 168 LEU A O 1
ATOM 1336 N N . GLY A 1 169 ? -6.446 6.477 -7.869 1.00 74.25 169 GLY A N 1
ATOM 1337 C CA . GLY A 1 169 ? -5.249 6.437 -7.037 1.00 74.25 169 GLY A CA 1
ATOM 1338 C C . GLY A 1 169 ? -5.236 7.561 -6.010 1.00 74.25 169 GLY A C 1
ATOM 1339 O O . GLY A 1 169 ? -5.218 8.741 -6.357 1.00 74.25 169 GLY A O 1
ATOM 1340 N N . GLN A 1 170 ? -5.176 7.196 -4.728 1.00 72.38 170 GLN A N 1
ATOM 1341 C CA . GLN A 1 170 ? -5.130 8.158 -3.619 1.00 72.38 170 GLN A CA 1
ATOM 1342 C C . GLN A 1 170 ? -3.899 9.078 -3.687 1.00 72.38 170 GLN A C 1
ATOM 1344 O O . GLN A 1 170 ? -3.932 10.211 -3.209 1.00 72.38 170 GLN A O 1
ATOM 1349 N N . GLU A 1 171 ? -2.817 8.597 -4.305 1.00 73.38 171 GLU A N 1
ATOM 1350 C CA . GLU A 1 171 ? -1.523 9.276 -4.370 1.00 73.38 171 GLU A CA 1
ATOM 1351 C C . GLU A 1 171 ? -1.200 9.815 -5.770 1.00 73.38 171 GLU A C 1
ATOM 1353 O O . GLU A 1 171 ? -0.155 10.440 -5.954 1.00 73.38 171 GLU A O 1
ATOM 1358 N N . THR A 1 172 ? -2.080 9.615 -6.758 1.00 76.06 172 THR A N 1
ATOM 1359 C CA . THR A 1 172 ? -1.860 10.024 -8.157 1.00 76.06 172 THR A CA 1
ATOM 1360 C C . THR A 1 172 ? -1.520 11.506 -8.274 1.00 76.06 172 THR A C 1
ATOM 1362 O O . THR A 1 172 ? -0.560 11.874 -8.948 1.00 76.06 172 THR A O 1
ATOM 1365 N N . GLN A 1 173 ? -2.239 12.355 -7.540 1.00 69.94 173 GLN A N 1
ATOM 1366 C CA . GLN A 1 173 ? -2.066 13.813 -7.549 1.00 69.94 173 GLN A CA 1
ATOM 1367 C C . GLN A 1 173 ? -0.665 14.273 -7.092 1.00 69.94 173 GLN A C 1
ATOM 1369 O O . GLN A 1 173 ? -0.300 15.433 -7.249 1.00 69.94 173 GLN A O 1
ATOM 1374 N N . LYS A 1 174 ? 0.150 13.379 -6.511 1.00 70.12 174 LYS A N 1
ATOM 1375 C CA . LYS A 1 174 ? 1.544 13.667 -6.126 1.00 70.12 174 LYS A CA 1
ATOM 1376 C C . LYS A 1 174 ? 2.529 13.513 -7.284 1.00 70.12 174 LYS A C 1
ATOM 1378 O O . LYS A 1 174 ? 3.659 13.984 -7.173 1.00 70.12 174 LYS A O 1
ATOM 1383 N N . TYR A 1 175 ? 2.135 12.811 -8.345 1.00 72.25 175 TYR A N 1
ATOM 1384 C CA . TYR A 1 175 ? 3.023 12.394 -9.433 1.00 72.25 175 TYR A CA 1
ATOM 1385 C C . TYR A 1 175 ? 2.537 12.831 -10.821 1.00 72.25 175 TYR A C 1
ATOM 1387 O O . TYR A 1 175 ? 3.353 12.905 -11.741 1.00 72.25 175 TYR A O 1
ATOM 1395 N N . PHE A 1 176 ? 1.254 13.171 -10.953 1.00 69.12 176 PHE A N 1
ATOM 1396 C CA . PHE A 1 176 ? 0.624 13.621 -12.193 1.00 69.12 176 PHE A CA 1
ATOM 1397 C C . PHE A 1 176 ? -0.018 15.000 -12.003 1.00 69.12 176 PHE A C 1
ATOM 1399 O O . PHE A 1 176 ? -0.540 15.293 -10.929 1.00 69.12 176 PHE A O 1
ATOM 1406 N N . THR A 1 177 ? 0.040 15.831 -13.044 1.00 62.22 177 THR A N 1
ATOM 1407 C CA . THR A 1 177 ? -0.631 17.147 -13.112 1.00 62.22 177 THR A CA 1
ATOM 1408 C C . THR A 1 177 ? -2.119 16.970 -13.473 1.00 62.22 177 THR A C 1
ATOM 1410 O O . THR A 1 177 ? -2.502 15.887 -13.904 1.00 62.22 177 THR A O 1
ATOM 1413 N N . ASP A 1 178 ? -2.958 18.011 -13.367 1.00 54.03 178 ASP A N 1
ATOM 1414 C CA . ASP A 1 178 ? -4.376 17.987 -13.801 1.00 54.03 178 ASP A CA 1
ATOM 1415 C C . ASP A 1 178 ? -4.563 17.619 -15.292 1.00 54.03 178 ASP A C 1
ATOM 1417 O O . ASP A 1 178 ? -5.596 17.078 -15.680 1.00 54.03 178 ASP A O 1
ATOM 1421 N N . ASP A 1 179 ? -3.538 17.847 -16.121 1.00 51.62 179 ASP A N 1
ATOM 1422 C CA . ASP A 1 179 ? -3.478 17.399 -17.522 1.00 51.62 179 ASP A CA 1
ATOM 1423 C C . ASP A 1 179 ? -2.932 15.958 -17.675 1.00 51.62 179 ASP A C 1
ATOM 1425 O O . ASP A 1 179 ? -2.636 15.505 -18.780 1.00 51.62 179 ASP A O 1
ATOM 1429 N N . TYR A 1 180 ? -2.748 15.244 -16.558 1.00 51.59 180 TYR A N 1
ATOM 1430 C CA . TYR A 1 180 ? -2.097 13.933 -16.417 1.00 51.59 180 TYR A CA 1
ATOM 1431 C C . TYR A 1 180 ? -0.682 13.847 -17.007 1.00 51.59 180 TYR A C 1
ATOM 1433 O O . TYR A 1 180 ? -0.131 12.758 -17.201 1.00 51.59 180 TYR A O 1
ATOM 1441 N N . ASP A 1 181 ? -0.054 15.002 -17.227 1.00 50.41 181 ASP A N 1
ATOM 1442 C CA . ASP A 1 181 ? 1.339 15.094 -17.633 1.00 50.41 181 ASP A CA 1
ATOM 1443 C C . ASP A 1 181 ? 2.247 14.872 -16.413 1.00 50.41 181 ASP A C 1
ATOM 1445 O O . ASP A 1 181 ? 1.957 15.326 -15.295 1.00 50.41 181 ASP A O 1
ATOM 1449 N N . HIS A 1 182 ? 3.322 14.109 -16.604 1.00 49.59 182 HIS A N 1
ATOM 1450 C CA . HIS A 1 182 ? 4.232 13.746 -15.516 1.00 49.59 182 HIS A CA 1
ATOM 1451 C C . HIS A 1 182 ? 4.977 14.989 -15.015 1.00 49.59 182 HIS A C 1
ATOM 1453 O O . HIS A 1 182 ? 5.415 15.810 -15.820 1.00 49.59 182 HIS A O 1
ATOM 1459 N N . PHE A 1 183 ? 5.225 15.093 -13.704 1.00 42.28 183 PHE A N 1
ATOM 1460 C CA . PHE A 1 183 ? 6.197 16.065 -13.190 1.00 42.28 183 PHE A CA 1
ATOM 1461 C C . PHE A 1 183 ? 7.597 15.738 -13.733 1.00 42.28 183 PHE A C 1
ATOM 1463 O O . PHE A 1 183 ? 8.343 14.948 -13.152 1.00 42.28 183 PHE A O 1
ATOM 1470 N N . THR A 1 184 ? 7.981 16.367 -14.841 1.00 41.88 184 THR A N 1
ATOM 1471 C CA . THR A 1 184 ? 9.369 16.428 -15.296 1.00 41.88 184 THR A CA 1
ATOM 1472 C C . THR A 1 184 ? 10.032 17.659 -14.684 1.00 41.88 184 THR A C 1
ATOM 1474 O O . THR A 1 184 ? 10.225 18.667 -15.362 1.00 41.88 184 THR A O 1
ATOM 1477 N N . GLU A 1 185 ? 10.413 17.613 -13.403 1.00 37.91 185 GLU A N 1
ATOM 1478 C CA . GLU A 1 185 ? 11.538 18.464 -13.000 1.00 37.91 185 GLU A CA 1
ATOM 1479 C C . GLU A 1 185 ? 12.803 17.842 -13.599 1.00 37.91 185 GLU A C 1
ATOM 1481 O O . GLU A 1 185 ? 13.345 16.859 -13.093 1.00 37.91 185 GLU A O 1
ATOM 1486 N N . ASN A 1 186 ? 13.222 18.457 -14.707 1.00 31.14 186 ASN A N 1
ATOM 1487 C CA . ASN A 1 186 ? 14.312 18.133 -15.627 1.00 31.14 186 ASN A CA 1
ATOM 1488 C C . ASN A 1 186 ? 13.866 17.374 -16.878 1.00 31.14 186 ASN A C 1
ATOM 1490 O O . ASN A 1 186 ? 13.561 16.184 -16.856 1.00 31.14 186 ASN A O 1
ATOM 1494 N N . GLU A 1 187 ? 13.902 18.105 -17.995 1.00 38.19 187 GLU A N 1
ATOM 1495 C CA . GLU A 1 187 ? 13.914 17.591 -19.358 1.00 38.19 187 GLU A CA 1
ATOM 1496 C C . GLU A 1 187 ? 14.855 16.383 -19.482 1.00 38.19 187 GLU A C 1
ATOM 1498 O O . GLU A 1 187 ? 16.059 16.516 -19.700 1.00 38.19 187 GLU A O 1
ATOM 1503 N N . VAL A 1 188 ? 14.298 15.180 -19.431 1.00 30.30 188 VAL A N 1
ATOM 1504 C CA . VAL A 1 188 ? 14.874 14.044 -20.136 1.00 30.30 188 VAL A CA 1
ATOM 1505 C C . VAL A 1 188 ? 13.848 13.666 -21.181 1.00 30.30 188 VAL A C 1
ATOM 1507 O O . VAL A 1 188 ? 12.934 12.882 -20.947 1.00 30.30 188 VAL A O 1
ATOM 1510 N N . ARG A 1 189 ? 14.003 14.268 -22.367 1.00 27.58 189 ARG A N 1
ATOM 1511 C CA . ARG A 1 189 ? 13.503 13.675 -23.607 1.00 27.58 189 ARG A CA 1
ATOM 1512 C C . ARG A 1 189 ? 14.074 12.261 -23.670 1.00 27.58 189 ARG A C 1
ATOM 1514 O O . ARG A 1 189 ? 15.187 12.067 -24.157 1.00 27.58 189 ARG A O 1
ATOM 1521 N N . PHE A 1 190 ? 13.321 11.275 -23.197 1.00 31.14 190 PHE A N 1
ATOM 1522 C CA . PHE A 1 190 ? 13.512 9.912 -23.649 1.00 31.14 190 PHE A CA 1
ATOM 1523 C C . PHE A 1 190 ? 13.147 9.935 -25.128 1.00 31.14 190 PHE A C 1
ATOM 1525 O O . PHE A 1 190 ? 11.981 9.952 -25.517 1.00 31.14 190 PHE A O 1
ATOM 1532 N N . LEU A 1 191 ? 14.176 10.078 -25.964 1.00 27.22 191 LEU A N 1
ATOM 1533 C CA . LEU A 1 191 ? 14.070 9.815 -27.384 1.00 27.22 191 LEU A CA 1
ATOM 1534 C C . LEU A 1 191 ? 13.459 8.421 -27.498 1.00 27.22 191 LEU A C 1
ATOM 1536 O O . LEU A 1 191 ? 14.101 7.436 -27.139 1.00 27.22 191 LEU A O 1
ATOM 1540 N N . PHE A 1 192 ? 12.215 8.360 -27.971 1.00 30.47 192 PHE A N 1
ATOM 1541 C CA . PHE A 1 192 ? 11.596 7.150 -28.485 1.00 30.47 192 PHE A CA 1
ATOM 1542 C C . PHE A 1 192 ? 12.454 6.648 -29.652 1.00 30.47 192 PHE A C 1
ATOM 1544 O O . PHE A 1 192 ? 12.155 6.883 -30.819 1.00 30.47 192 PHE A O 1
ATOM 1551 N N . HIS A 1 193 ? 13.551 5.964 -29.348 1.00 30.06 193 HIS A N 1
ATOM 1552 C CA . HIS A 1 193 ? 14.097 4.988 -30.262 1.00 30.06 193 HIS A CA 1
ATOM 1553 C C . HIS A 1 193 ? 13.328 3.707 -29.999 1.00 30.06 193 HIS A C 1
ATOM 1555 O O . HIS A 1 193 ? 13.566 2.991 -29.032 1.00 30.06 193 HIS A O 1
ATOM 1561 N N . THR A 1 194 ? 12.353 3.469 -30.871 1.00 35.00 194 THR A N 1
ATOM 1562 C CA . THR A 1 194 ? 11.705 2.181 -31.075 1.00 35.00 194 THR A CA 1
ATOM 1563 C C . THR A 1 194 ? 12.741 1.064 -30.941 1.00 35.00 194 THR A C 1
ATOM 1565 O O . THR A 1 194 ? 13.605 0.916 -31.810 1.00 35.00 194 THR A O 1
ATOM 1568 N N . CYS A 1 195 ? 12.666 0.280 -29.865 1.00 30.67 195 CYS A N 1
ATOM 1569 C CA . CYS A 1 195 ? 13.382 -0.984 -29.762 1.00 30.67 195 CYS A CA 1
ATOM 1570 C C . CYS A 1 195 ? 12.695 -1.979 -30.707 1.00 30.67 195 CYS A C 1
ATOM 1572 O O . CYS A 1 195 ? 11.900 -2.819 -30.307 1.00 30.67 195 CYS A O 1
ATOM 1574 N N . SER A 1 196 ? 12.945 -1.817 -32.004 1.00 33.94 196 SER A N 1
ATOM 1575 C CA . SER A 1 196 ? 12.601 -2.785 -33.036 1.00 33.94 196 SER A CA 1
ATOM 1576 C C . SER A 1 196 ? 13.868 -3.560 -33.371 1.00 33.94 196 SER A C 1
ATOM 1578 O O . SER A 1 196 ? 14.441 -3.336 -34.431 1.00 33.94 196 SER A O 1
ATOM 1580 N N . SER A 1 197 ? 14.367 -4.384 -32.444 1.00 37.69 197 SER A N 1
ATOM 1581 C CA . SER A 1 197 ? 15.382 -5.429 -32.694 1.00 37.69 197 SER A CA 1
ATOM 1582 C C . SER A 1 197 ? 15.545 -6.350 -31.473 1.00 37.69 197 SER A C 1
ATOM 1584 O O . SER A 1 197 ? 16.628 -6.452 -30.910 1.00 37.69 197 SER A O 1
ATOM 1586 N N . ILE A 1 198 ? 14.470 -7.024 -31.055 1.00 37.12 198 ILE A N 1
ATOM 1587 C CA . ILE A 1 198 ? 14.562 -8.347 -30.411 1.00 37.12 198 ILE A CA 1
ATOM 1588 C C . ILE A 1 198 ? 13.470 -9.223 -31.036 1.00 37.12 198 ILE A C 1
ATOM 1590 O O . ILE A 1 198 ? 12.418 -9.454 -30.446 1.00 37.12 198 ILE A O 1
ATOM 1594 N N . LEU A 1 199 ? 13.706 -9.607 -32.291 1.00 31.23 199 LEU A N 1
ATOM 1595 C CA . LEU A 1 199 ? 13.230 -10.826 -32.954 1.00 31.23 199 LEU A CA 1
ATOM 1596 C C . LEU A 1 199 ? 13.949 -10.972 -34.296 1.00 31.23 199 LEU A C 1
ATOM 1598 O O . LEU A 1 199 ? 14.045 -9.953 -35.017 1.00 31.23 199 LEU A O 1
#

Secondary structure (DSSP, 8-state):
--------PPP-THHHHHHHHHHHT--TT--EEEEETTTTEEEEE-HHHHHHHHHS-TTSHHHHHHHHHHHHHTTHHHHHHHHT--TT-EEEES-TT---TTSS-GGG--HHHHTT----THHHHHHHHHHHHHHHHSS-SS-S--HHHHHHHHHHHH-PPPHHHHHH-TTGGGTB-TT--B--SS-------------

Organism: Zea mays (NCBI:txid4577)

InterPro domains:
  IPR000719 Protein kinase domain [PF00069] (101-153)
  IPR011009 Protein kinase-like domain superfamily [SSF56112] (97-178)
  IPR015349 GTP-binding protein OBG, C-terminal [PF09269] (31-96)
  IPR015349 GTP-binding protein OBG, C-terminal [PS51881] (20-103)
  IPR015349 GTP-binding protein OBG, C-terminal [TIGR03595] (36-96)
  IPR036346 GTP-binding protein OBG, C-terminal domain superfamily [G3DSA:3.30.300.350] (32-93)
  IPR036346 GTP-binding protein OBG, C-terminal domain superfamily [SSF102741] (30-96)
  IPR050494 Serine/threonine and dual-specificity kinase [PTHR24058] (95-180)

Sequence (199 aa):
MKETEGWSGPENLNHVSEAIKKERRAPMNEFEVFHDKGTNRWTVVGAGIQCFVQMTNWQYSDSLKRFQHALEACGMNRALTKEGVKEGDTVIIGEVYSLCLYVQSRSYRAHEVILGLPYDQRIDIWSLGCILSELYTGEVLFPNEPVSVMLAQMIGITGPIDMEILELGQETQKYFTDDYDHFTENEVRFLFHTCSSIL

pLDDT: mean 71.35, std 18.98, range [27.22, 94.06]

=== Feature glossary ===
Legend for the data blocks above and below:

— What the protein is —

The amino-acid sequence is the protein's primary structure: the linear order of residues from the N-terminus to the C-terminus, written in one-letter code. Everything else here — the 3D coordinates, the secondary structure, the domain annotations — is ultimately a consequence of this string.

Functional annotations link the protein to curated databases. InterPro entries identify conserved domains and families by matching the sequence against member-database signatures (Pfam, PROSITE, CDD, …). Gene Ontology (GO) terms describe molecular function, biological process, and cellular component in a controlled vocabulary. CATH places the structure in a hierarchical fold classification (Class/Architecture/Topology/Homologous-superfamily). The organism is the source species.

— Where its atoms are —

Atomic coordinates in PDBx/mmCIF format — the same representation the Protein Data Bank distributes. Each line of the _atom_site loop places one backbone atom in Cartesian space (units: ångströms, origin: arbitrary).

The six renders are orthographic views along the three Cartesian axes in both directions. Representation (cartoon, sticks, or surface) and color scheme (sequence-rainbow or by-chain) vary across proteins so the training set covers all the common visualization conventions.

— Local backbone conformation —

Eight-state secondary structure (DSSP): H is the canonical α-helix, G the tighter 3₁₀-helix, I the wider π-helix; E/B are β-structure, T and S are turns and bends, and '-' is everything else. DSSP derives these from the pattern of main-chain N–H···O=C hydrogen bonds, not from the sequence.

Three-state secondary structure (P-SEA) collapses the eight DSSP classes into helix (a), strand (b), and coil (c). P-SEA assigns these from Cα geometry alone — distances and angles — without requiring backbone oxygens, so it works on any Cα trace.

φ (phi) and ψ (psi) are the two rotatable backbone dihedrals per residue: φ is the C(i-1)–N–Cα–C torsion, ψ is the N–Cα–C–N(i+1) torsion, both in degrees on (−180°, 180°]. α-helical residues cluster near (−60°, −45°); β-strand residues near (−120°, +130°). A Ramachandran plot is simply a scatter of (φ, ψ) for every residue.

— Global shape and packing —

The geometric summary reports three shape descriptors. Rg (radius of gyration) measures how spread out the Cα atoms are about their centre of mass; compact globular proteins have small Rg, elongated or unfolded ones large. Cα contacts (<8 Å, |i−j|>4) count long-range residue pairs in spatial proximity — high for tightly packed folds, near zero for rods or random coil. The bounding-box extents give the protein's footprint along x, y, z in Å.

SASA measures how much of the protein is reachable by solvent. It is computed by rolling a water-sized probe over the atomic surface and summing the exposed area (Å²). Per-residue SASA distinguishes core (buried, low SASA) from surface (exposed, high SASA) residues; total SASA is a whole-molecule size measure.

Plot images: a contact map (which residues are close in 3D, as an N×N binary image), a Ramachandran scatter (backbone torsion angles, revealing secondary-structure composition at a glance), and — for AlphaFold structures — a PAE heatmap (pairwise prediction confidence).

— Structural neighborhood —

A 3Di character summarizes, for each residue, the relative orientation of the Cα frame of its nearest spatial neighbor. Because it encodes fold topology rather than chemistry, 3Di alignments detect remote structural similarity that sequence alignment misses.

The Foldseek neighbor list gives the closest experimentally determined structures in the PDB, ranked by structural alignment. TM-score near 1 means near-identical fold; near 0.3 means only rough topology match. This is how one finds what a novel AlphaFold prediction most resembles in the solved-structure universe.

— Confidence and disorder —

For AlphaFold models, the B-factor field carries pLDDT — the model's own estimate of local accuracy on a 0–100 scale. Regions with pLDDT<50 should be treated as essentially unmodeled; they often correspond to intrinsically disordered segments.

Crystallographic B-factors measure how much each atom's electron density is smeared out, in Å². They rise in mobile loops and surface residues and fall in the buried interior. In AlphaFold models this column is repurposed to hold pLDDT instead.

Predicted Aligned Error (PAE) is an AlphaFold confidence matrix: entry (i, j) is the expected error in the position of residue j, in ångströms, when the prediction is superimposed on the tru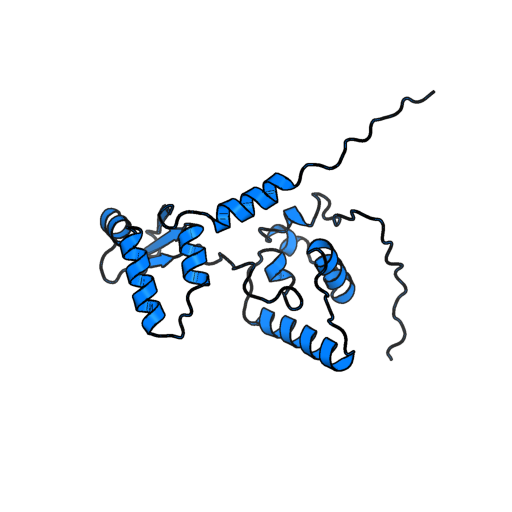e structure at residue i. Low PAE within a block of residues means that block is internally rigid and well-predicted; high PAE between two blocks means their relative placement is uncertain even if each block individually is confident.